Protein AF-A0A7F5RA47-F1 (afdb_monomer)

Radius of gyration: 30.5 Å; Cα contacts (8 Å, |Δi|>4): 335; chains: 1; bounding box: 88×76×85 Å

pLDDT: mean 71.33, std 24.21, range [22.92, 97.12]

InterPro domains:
  IPR002083 MATH/TRAF domain [cd00121] (161-272)
  IPR008974 TRAF-like [G3DSA:2.60.210.10] (129-275)

Solvent-accessible surface area (backbone atoms only — not comparable to full-atom values): 17636 Å² total; per-residue (Å²): 143,80,85,80,80,82,80,83,77,76,78,88,72,77,74,44,66,49,79,47,79,48,77,51,75,50,78,56,101,86,46,80,48,75,49,79,46,76,48,76,43,79,55,79,97,62,83,42,73,66,59,48,48,53,55,49,51,56,48,50,54,51,50,51,51,52,50,54,51,50,51,47,64,74,74,41,87,84,77,71,73,84,77,55,82,83,73,79,68,80,87,74,80,86,75,90,75,90,76,89,80,81,89,79,84,77,87,81,83,88,79,90,77,91,77,88,80,90,82,89,84,90,85,86,88,85,90,74,90,73,78,85,74,74,85,68,84,68,49,70,65,56,52,48,38,74,73,43,46,78,32,80,44,82,48,101,70,39,47,26,40,28,42,56,46,79,40,72,54,42,68,59,45,60,71,44,87,63,69,71,48,71,52,76,74,47,74,59,95,87,40,67,32,36,39,40,35,20,42,37,42,93,82,35,73,23,32,29,38,32,76,47,59,91,66,73,51,45,27,32,48,30,42,44,31,80,83,43,73,92,65,39,54,62,49,67,83,24,37,65,78,87,89,49,65,58,59,45,74,46,48,44,68,64,45,73,75,41,57,33,59,57,95,48,25,34,42,36,38,40,40,36,51,71,70,114

Nearest PDB structures (foldseek):
  7poi-assembly1_C  TM=2.366E-01  e=7.732E-02  Homo sapiens
  8iyj-assembly1_Q1  TM=1.550E-01  e=1.757E+00  Mus musculus

Secondary structure (DSSP, 8-state):
--------PPP--PPPEEEEEEEEEEE-SS-EEEEEEEEEEEPSS---HHHHHHHHHHHHHHHHHHHHHHHHHHHS-S-SSTTSTTSS---------------------------------------------------HHHHHHHHHTTEEEEETTEEEEEEEEEES-HHHHHHS----EEPPPEEETTEEEEEEEETTGGGSSEEEEEEEESS---EEEEEPPSS-GGG-EEPPPB--SSSS--EEEEEHHHHHTTTTEETTEEEEEEEEES--

Structure (mmCIF, N/CA/C/O backbone):
data_AF-A0A7F5RA47-F1
#
_entry.id   AF-A0A7F5RA47-F1
#
loop_
_atom_site.group_PDB
_atom_site.id
_atom_site.type_symbol
_atom_site.label_atom_id
_atom_site.label_alt_id
_atom_site.label_comp_id
_atom_site.label_asym_id
_atom_site.label_entity_id
_atom_site.label_seq_id
_atom_site.pdbx_PDB_ins_code
_atom_site.Cartn_x
_atom_site.Cartn_y
_atom_site.Cartn_z
_atom_site.occupancy
_atom_site.B_iso_or_equiv
_atom_site.auth_seq_id
_atom_site.auth_comp_id
_atom_site.auth_asym_id
_atom_site.auth_atom_id
_atom_site.pdbx_PDB_model_num
ATOM 1 N N . MET A 1 1 ? 60.055 1.208 -17.554 1.00 38.47 1 MET A N 1
ATOM 2 C CA . MET A 1 1 ? 58.656 1.409 -17.122 1.00 38.47 1 MET A CA 1
ATOM 3 C C . MET A 1 1 ? 57.784 1.422 -18.365 1.00 38.47 1 MET A C 1
ATOM 5 O O . MET A 1 1 ? 57.839 2.391 -19.103 1.00 38.47 1 MET A O 1
ATOM 9 N N . VAL A 1 2 ? 57.058 0.338 -18.641 1.00 27.80 2 VAL A N 1
ATOM 10 C CA . VAL A 1 2 ? 56.059 0.290 -19.721 1.00 27.80 2 VAL A CA 1
ATOM 11 C C . VAL A 1 2 ? 54.830 -0.408 -19.149 1.00 27.80 2 VAL A C 1
ATOM 13 O O . VAL A 1 2 ? 54.885 -1.592 -18.829 1.00 27.80 2 VAL A O 1
ATOM 16 N N . SER A 1 3 ? 53.752 0.347 -18.944 1.00 30.81 3 SER A N 1
ATOM 17 C CA . SER A 1 3 ? 52.467 -0.169 -18.473 1.00 30.81 3 SER A CA 1
ATOM 18 C C . SER A 1 3 ? 51.756 -0.892 -19.615 1.00 30.81 3 SER A C 1
ATOM 20 O O . SER A 1 3 ? 51.430 -0.270 -20.624 1.00 30.81 3 SER A O 1
ATOM 22 N N . HIS A 1 4 ? 51.504 -2.190 -19.461 1.00 31.00 4 HIS A N 1
ATOM 23 C CA . HIS A 1 4 ? 50.562 -2.908 -20.316 1.00 31.00 4 HIS A CA 1
ATOM 24 C C . HIS A 1 4 ? 49.145 -2.632 -19.811 1.00 31.00 4 HIS A C 1
ATOM 26 O O . HIS A 1 4 ? 48.795 -2.996 -18.689 1.00 31.00 4 HIS A O 1
ATOM 32 N N . ALA A 1 5 ? 48.340 -1.966 -20.635 1.00 34.03 5 ALA A N 1
ATOM 33 C CA . ALA A 1 5 ? 46.901 -1.910 -20.450 1.00 34.03 5 ALA A CA 1
ATOM 34 C C . ALA A 1 5 ? 46.321 -3.265 -20.882 1.00 34.03 5 ALA A C 1
ATOM 36 O O . ALA A 1 5 ? 46.377 -3.620 -22.057 1.00 34.03 5 ALA A O 1
ATOM 37 N N . HIS A 1 6 ? 45.791 -4.033 -19.932 1.00 33.94 6 HIS A N 1
ATOM 38 C CA . HIS A 1 6 ? 44.974 -5.200 -20.244 1.00 33.94 6 HIS A CA 1
ATOM 39 C C . HIS A 1 6 ? 43.602 -4.718 -20.723 1.00 33.94 6 HIS A C 1
ATOM 41 O O . HIS A 1 6 ? 42.765 -4.303 -19.923 1.00 33.94 6 HIS A O 1
ATOM 47 N N . SER A 1 7 ? 43.373 -4.759 -22.034 1.00 35.06 7 SER A N 1
ATOM 48 C CA . SER A 1 7 ? 42.031 -4.716 -22.600 1.00 35.06 7 SER A CA 1
ATOM 49 C C . SER A 1 7 ? 41.337 -6.043 -22.288 1.00 35.06 7 SER A C 1
ATOM 51 O O . SER A 1 7 ? 41.734 -7.103 -22.767 1.00 35.06 7 SER A O 1
ATOM 53 N N . VAL A 1 8 ? 40.309 -5.996 -21.441 1.00 37.44 8 VAL A N 1
ATOM 54 C CA . VAL A 1 8 ? 39.408 -7.132 -21.233 1.00 37.44 8 VAL A CA 1
ATOM 55 C C . VAL A 1 8 ? 38.487 -7.192 -22.447 1.00 37.44 8 VAL A C 1
ATOM 57 O O . VAL A 1 8 ? 37.595 -6.360 -22.607 1.00 37.44 8 VAL A O 1
ATOM 60 N N . SER A 1 9 ? 38.751 -8.140 -23.342 1.00 35.91 9 SER A N 1
ATOM 61 C CA . SER A 1 9 ? 37.848 -8.496 -24.430 1.00 35.91 9 SER A CA 1
ATOM 62 C C . SER A 1 9 ? 36.655 -9.252 -23.847 1.00 35.91 9 SER A C 1
ATOM 64 O O . SER A 1 9 ? 36.803 -10.311 -23.238 1.00 35.91 9 SER A O 1
ATOM 66 N N . PHE A 1 10 ? 35.460 -8.686 -24.006 1.00 40.97 10 PHE A N 1
ATOM 67 C CA . PHE A 1 10 ? 34.222 -9.401 -23.719 1.00 40.97 10 PHE A CA 1
ATOM 68 C C . PHE A 1 10 ? 34.049 -10.496 -24.783 1.00 40.97 10 PHE A C 1
ATOM 70 O O . PHE A 1 10 ? 34.214 -10.196 -25.969 1.00 40.97 10 PHE A O 1
ATOM 77 N N . PRO A 1 11 ? 33.767 -11.752 -24.395 1.00 47.78 11 PRO A N 1
ATOM 78 C CA . PRO A 1 11 ? 33.484 -12.802 -25.360 1.00 47.78 11 PRO A CA 1
ATOM 79 C C . PRO A 1 11 ? 32.243 -12.417 -26.168 1.00 47.78 11 PRO A C 1
ATOM 81 O O . PRO A 1 11 ? 31.254 -11.944 -25.612 1.00 47.78 11 PRO A O 1
ATOM 84 N N . ASP A 1 12 ? 32.339 -12.597 -27.482 1.00 45.31 12 ASP A N 1
ATOM 85 C CA . ASP A 1 12 ? 31.309 -12.284 -28.470 1.00 45.31 12 ASP A CA 1
ATOM 86 C C . ASP A 1 12 ? 30.084 -13.189 -28.242 1.00 45.31 12 ASP A C 1
ATOM 88 O O . ASP A 1 12 ? 30.001 -14.314 -28.745 1.00 45.31 12 ASP A O 1
ATOM 92 N N . THR A 1 13 ? 29.168 -12.752 -27.375 1.00 59.03 13 THR A N 1
ATOM 93 C CA . THR A 1 13 ? 27.915 -13.456 -27.096 1.00 59.03 13 THR A CA 1
ATOM 94 C C . THR A 1 13 ? 27.015 -13.334 -28.313 1.00 59.03 13 THR A C 1
ATOM 96 O O . THR A 1 13 ? 26.593 -12.236 -28.683 1.00 59.03 13 THR A O 1
ATOM 99 N N . LYS A 1 14 ? 26.724 -14.475 -28.947 1.00 68.50 14 LYS A N 1
ATOM 100 C CA . LYS A 1 14 ? 25.846 -14.526 -30.116 1.00 68.50 14 LYS A CA 1
ATOM 101 C C . LYS A 1 14 ? 24.487 -13.919 -29.755 1.00 68.50 14 LYS A C 1
ATOM 103 O O . LYS A 1 14 ? 23.924 -14.289 -28.723 1.00 68.50 14 LYS A O 1
ATOM 108 N N . PRO A 1 15 ? 23.953 -13.006 -30.579 1.00 66.56 15 PRO A N 1
ATOM 109 C CA . PRO A 1 15 ? 22.678 -12.377 -30.285 1.00 66.56 15 PRO A CA 1
ATOM 110 C C . PRO A 1 15 ? 21.560 -13.423 -30.255 1.00 66.56 15 PRO A C 1
ATOM 112 O O . PRO A 1 15 ? 21.599 -14.415 -30.986 1.00 66.56 15 PRO A O 1
ATOM 115 N N . ALA A 1 16 ? 20.547 -13.186 -29.421 1.00 72.88 16 ALA A N 1
ATOM 116 C CA . ALA A 1 16 ? 19.317 -13.961 -29.470 1.00 72.88 16 ALA A CA 1
ATOM 117 C C . ALA A 1 16 ? 18.694 -13.803 -30.866 1.00 72.88 16 ALA A C 1
ATOM 119 O O . ALA A 1 16 ? 18.354 -12.696 -31.287 1.00 72.88 16 ALA A O 1
ATOM 120 N N . GLU A 1 17 ? 18.567 -14.906 -31.596 1.00 81.12 17 GLU A N 1
ATOM 121 C CA . GLU A 1 17 ? 18.022 -14.934 -32.950 1.00 81.12 17 GLU A CA 1
ATOM 122 C C . GLU A 1 17 ? 16.835 -15.893 -33.014 1.00 81.12 17 GLU A C 1
ATOM 124 O O . GLU A 1 17 ? 16.912 -17.042 -32.582 1.00 81.12 17 GLU A O 1
ATOM 129 N N . GLU A 1 18 ? 15.743 -15.434 -33.611 1.00 79.19 18 GLU A N 1
ATOM 130 C CA . GLU A 1 18 ? 14.620 -16.267 -34.014 1.00 79.19 18 GLU A CA 1
ATOM 131 C C . GLU A 1 18 ? 14.811 -16.678 -35.481 1.00 79.19 18 GLU A C 1
ATOM 133 O O . GLU A 1 18 ? 14.953 -15.819 -36.354 1.00 79.19 18 GLU A O 1
ATOM 138 N N . LYS A 1 19 ? 14.810 -17.986 -35.768 1.00 83.50 19 LYS A N 1
ATOM 139 C CA . LYS A 1 19 ? 14.929 -18.524 -37.132 1.00 83.50 19 LYS A CA 1
ATOM 140 C C . LYS A 1 19 ? 13.626 -19.180 -37.565 1.00 83.50 19 LYS A C 1
ATOM 142 O O . LYS A 1 19 ? 13.220 -20.188 -36.993 1.00 83.50 19 LYS A O 1
ATOM 147 N N . GLN A 1 20 ? 13.013 -18.655 -38.617 1.00 83.44 20 GLN A N 1
ATOM 148 C CA . GLN A 1 20 ? 11.834 -19.236 -39.255 1.00 83.44 20 GLN A CA 1
ATOM 149 C C . GLN A 1 20 ? 12.213 -19.802 -40.625 1.00 83.44 20 GLN A C 1
ATOM 151 O O . GLN A 1 20 ? 12.956 -19.174 -41.376 1.00 83.44 20 GLN A O 1
ATOM 156 N N . HIS A 1 21 ? 11.707 -20.990 -40.951 1.00 88.94 21 HIS A N 1
ATOM 157 C CA . HIS A 1 21 ? 11.957 -21.661 -42.228 1.00 88.94 21 HIS A CA 1
ATOM 158 C C . HIS A 1 21 ? 10.644 -21.804 -42.993 1.00 88.94 21 HIS A C 1
ATOM 160 O O . HIS A 1 21 ? 9.650 -22.267 -42.436 1.00 88.94 21 HIS A O 1
ATOM 166 N N . ALA A 1 22 ? 10.651 -21.441 -44.271 1.00 85.06 22 ALA A N 1
ATOM 167 C CA . ALA A 1 22 ? 9.530 -21.610 -45.180 1.00 85.06 22 ALA A CA 1
ATOM 168 C C . ALA A 1 22 ? 9.998 -22.351 -46.434 1.00 85.06 22 ALA A C 1
ATOM 170 O O . ALA A 1 22 ? 10.946 -21.936 -47.096 1.00 85.06 22 ALA A O 1
ATOM 171 N N . ILE A 1 23 ? 9.320 -23.447 -46.775 1.00 87.94 23 ILE A N 1
ATOM 172 C CA . ILE A 1 23 ? 9.610 -24.226 -47.981 1.00 87.94 23 ILE A CA 1
ATOM 173 C C . ILE A 1 23 ? 8.400 -24.134 -48.903 1.00 87.94 23 ILE A C 1
ATOM 175 O O . ILE A 1 23 ? 7.307 -24.575 -48.554 1.00 87.94 23 ILE A O 1
ATOM 179 N N . CYS A 1 24 ? 8.602 -23.577 -50.093 1.00 80.62 24 CYS A N 1
ATOM 180 C CA . CYS A 1 24 ? 7.616 -23.583 -51.162 1.00 80.62 24 CYS A CA 1
ATOM 181 C C . CYS A 1 24 ? 7.994 -24.666 -52.171 1.00 80.62 24 CYS A C 1
ATOM 183 O O . CYS A 1 24 ? 9.107 -24.674 -52.698 1.00 80.62 24 CYS A O 1
ATOM 185 N N . ARG A 1 25 ? 7.074 -25.591 -52.442 1.00 88.25 25 ARG A N 1
ATOM 186 C CA . ARG A 1 25 ? 7.265 -26.652 -53.430 1.00 88.25 25 ARG A CA 1
ATOM 187 C C . ARG A 1 25 ? 6.201 -26.526 -54.508 1.00 88.25 25 ARG A C 1
ATOM 189 O O . ARG A 1 25 ? 5.013 -26.543 -54.205 1.00 88.25 25 ARG A O 1
ATOM 196 N N . ILE A 1 26 ? 6.648 -26.427 -55.753 1.00 84.00 26 ILE A N 1
ATOM 197 C CA . ILE A 1 26 ? 5.798 -26.409 -56.937 1.00 84.00 26 ILE A CA 1
ATOM 198 C C . ILE A 1 26 ? 6.048 -27.711 -57.687 1.00 84.00 26 ILE A C 1
ATOM 200 O O . ILE A 1 26 ? 7.168 -27.989 -58.116 1.00 84.00 26 ILE A O 1
ATOM 204 N N . THR A 1 27 ? 4.997 -28.507 -57.836 1.00 83.81 27 THR A N 1
ATOM 205 C CA . THR A 1 27 ? 5.010 -29.739 -58.627 1.00 83.81 27 THR A CA 1
ATOM 206 C C . THR A 1 27 ? 3.968 -29.651 -59.726 1.00 83.81 27 THR A C 1
ATOM 208 O O . THR A 1 27 ? 2.786 -29.487 -59.436 1.00 83.81 27 THR A O 1
ATOM 211 N N . SER A 1 28 ? 4.420 -29.780 -60.969 1.00 83.94 28 SER A N 1
ATOM 212 C CA . SER A 1 28 ? 3.602 -29.987 -62.162 1.00 83.94 28 SER A CA 1
ATOM 213 C C . SER A 1 28 ? 4.162 -31.153 -62.980 1.00 83.94 28 SER A C 1
ATOM 215 O O . SER A 1 28 ? 5.262 -31.638 -62.711 1.00 83.94 28 SER A O 1
ATOM 217 N N . ASP A 1 29 ? 3.430 -31.569 -64.011 1.00 84.19 29 ASP A N 1
ATOM 218 C CA . ASP A 1 29 ? 3.786 -32.713 -64.863 1.00 84.19 29 ASP A CA 1
ATOM 219 C C . ASP A 1 29 ? 5.106 -32.523 -65.636 1.00 84.19 29 ASP A C 1
ATOM 221 O O . ASP A 1 29 ? 5.689 -33.489 -66.123 1.00 84.19 29 ASP A O 1
ATOM 225 N N . LEU A 1 30 ? 5.594 -31.280 -65.734 1.00 77.38 30 LEU A N 1
ATOM 226 C CA . LEU A 1 30 ? 6.820 -30.915 -66.451 1.00 77.38 30 LEU A CA 1
ATOM 227 C C . LEU A 1 30 ? 7.916 -30.344 -65.540 1.00 77.38 30 LEU A C 1
ATOM 229 O O . LEU A 1 30 ? 9.076 -30.305 -65.946 1.00 77.38 30 LEU A O 1
ATOM 233 N N . VAL A 1 31 ? 7.580 -29.873 -64.332 1.00 74.12 31 VAL A N 1
ATOM 234 C CA . VAL A 1 31 ? 8.527 -29.172 -63.450 1.00 74.12 31 VAL A CA 1
ATOM 235 C C . VAL A 1 31 ? 8.312 -29.556 -61.990 1.00 74.12 31 VAL A C 1
ATOM 237 O O . VAL A 1 31 ? 7.210 -29.480 -61.454 1.00 74.12 31 VAL A O 1
ATOM 240 N N . ASN A 1 32 ? 9.412 -29.885 -61.316 1.00 84.12 32 ASN A N 1
ATOM 241 C CA . ASN A 1 32 ? 9.477 -30.015 -59.867 1.00 84.12 32 ASN A CA 1
ATOM 242 C C . ASN A 1 32 ? 10.502 -29.008 -59.343 1.00 84.12 32 ASN A C 1
ATOM 244 O O . ASN A 1 32 ? 11.698 -29.153 -59.594 1.00 84.12 32 ASN A O 1
ATOM 248 N N . ALA A 1 33 ? 10.029 -27.978 -58.648 1.00 82.94 33 ALA A N 1
ATOM 249 C CA . ALA A 1 33 ? 10.866 -26.921 -58.103 1.00 82.94 33 ALA A CA 1
ATOM 250 C C . ALA A 1 33 ? 10.583 -26.726 -56.613 1.00 82.94 33 ALA A C 1
ATOM 252 O O . ALA A 1 33 ? 9.436 -26.724 -56.166 1.00 82.94 33 ALA A O 1
ATOM 253 N N . THR A 1 34 ? 11.645 -26.529 -55.838 1.00 85.56 34 THR A N 1
ATOM 254 C CA . THR A 1 34 ? 11.571 -26.253 -54.401 1.00 85.56 34 THR A CA 1
ATOM 255 C C . THR A 1 34 ? 12.372 -25.002 -54.080 1.00 85.56 34 THR A C 1
ATOM 257 O O . THR A 1 34 ? 13.549 -24.928 -54.424 1.00 85.56 34 THR A O 1
ATOM 260 N N . ALA A 1 35 ? 11.755 -24.051 -53.388 1.00 83.25 35 ALA A N 1
ATOM 261 C CA . ALA A 1 35 ? 12.405 -22.871 -52.841 1.00 83.25 35 ALA A CA 1
ATOM 262 C C . ALA A 1 35 ? 12.376 -22.946 -51.311 1.00 83.25 35 ALA A C 1
ATOM 264 O O . ALA A 1 35 ? 11.320 -23.156 -50.718 1.00 83.25 35 ALA A O 1
ATOM 265 N N . ASN A 1 36 ? 13.537 -22.782 -50.679 1.00 90.12 36 ASN A N 1
ATOM 266 C CA . ASN A 1 36 ? 13.673 -22.715 -49.227 1.00 90.12 36 ASN A CA 1
ATOM 267 C C . ASN A 1 36 ? 14.066 -21.286 -48.839 1.00 90.12 36 ASN A C 1
ATOM 269 O O . ASN A 1 36 ? 15.056 -20.763 -49.347 1.00 90.12 36 ASN A O 1
ATOM 273 N N . ALA A 1 37 ? 13.281 -20.664 -47.969 1.00 84.75 37 ALA A N 1
ATOM 274 C CA . ALA A 1 37 ? 13.522 -19.337 -47.434 1.00 84.75 37 ALA A CA 1
ATOM 275 C C . ALA A 1 37 ? 13.708 -19.429 -45.917 1.00 84.75 37 ALA A C 1
ATOM 277 O O . ALA A 1 37 ? 12.860 -19.970 -45.208 1.00 84.75 37 ALA A O 1
ATOM 278 N N . THR A 1 38 ? 14.801 -18.857 -45.416 1.00 87.81 38 THR A N 1
ATOM 279 C CA . THR A 1 38 ? 15.058 -18.729 -43.979 1.00 87.81 38 THR A CA 1
ATOM 280 C C . THR A 1 38 ? 14.990 -17.257 -43.594 1.00 87.81 38 THR A C 1
ATOM 282 O O . THR A 1 38 ? 15.726 -16.439 -44.143 1.00 87.81 38 THR A O 1
ATOM 285 N N . LEU A 1 39 ? 14.119 -16.923 -42.642 1.00 84.69 39 LEU A N 1
ATOM 286 C CA . LEU A 1 39 ? 14.038 -15.602 -42.029 1.00 84.69 39 LEU A CA 1
ATOM 287 C C . LEU A 1 39 ? 14.712 -15.654 -40.657 1.00 84.69 39 LEU A C 1
ATOM 289 O O . LEU A 1 39 ? 14.268 -16.391 -39.778 1.00 84.69 39 LEU A O 1
ATOM 293 N N . THR A 1 40 ? 15.753 -14.848 -40.468 1.00 82.00 40 THR A N 1
ATOM 294 C CA . THR A 1 40 ? 16.409 -14.675 -39.168 1.00 82.00 40 THR A CA 1
ATOM 295 C C . THR A 1 40 ? 16.059 -13.301 -38.618 1.00 82.00 40 THR A C 1
ATOM 297 O O . THR A 1 40 ? 16.347 -12.287 -39.254 1.00 82.00 40 THR A O 1
ATOM 300 N N . ARG A 1 41 ? 15.436 -13.254 -37.440 1.00 79.38 41 ARG A N 1
ATOM 301 C CA . ARG A 1 41 ? 15.123 -12.012 -36.727 1.00 79.38 41 ARG A CA 1
ATOM 302 C C . ARG A 1 41 ? 15.987 -11.927 -35.480 1.00 79.38 41 ARG A C 1
ATOM 304 O O . ARG A 1 41 ? 15.979 -12.836 -34.658 1.00 79.38 41 ARG A O 1
ATOM 311 N N . LYS A 1 42 ? 16.712 -10.823 -35.329 1.00 79.56 42 LYS A N 1
ATOM 312 C CA . LYS A 1 42 ? 17.417 -10.514 -34.086 1.00 79.56 42 LYS A CA 1
ATOM 313 C C . LYS A 1 42 ? 16.394 -10.088 -33.033 1.00 79.56 42 LYS A C 1
ATOM 315 O O . LYS A 1 42 ? 15.575 -9.210 -33.300 1.00 79.56 42 LYS A O 1
ATOM 320 N N . LEU A 1 43 ? 16.436 -10.713 -31.864 1.00 72.44 43 LEU A N 1
ATOM 321 C CA . LEU A 1 43 ? 15.606 -10.359 -30.720 1.00 72.44 43 LEU A CA 1
ATOM 322 C C . LEU A 1 43 ? 16.380 -9.374 -29.840 1.00 72.44 43 LEU A C 1
ATOM 324 O O . LEU A 1 43 ? 17.499 -9.653 -29.412 1.00 72.44 43 LEU A O 1
ATOM 328 N N . GLU A 1 44 ? 15.786 -8.213 -29.578 1.00 72.94 44 GLU A N 1
ATOM 329 C CA . GLU A 1 44 ? 16.332 -7.201 -28.671 1.00 72.94 44 GLU A CA 1
ATOM 330 C C . GLU A 1 44 ? 15.579 -7.240 -27.335 1.00 72.94 44 GLU A C 1
ATOM 332 O O . GLU A 1 44 ? 14.376 -7.492 -27.300 1.00 72.94 44 GLU A O 1
ATOM 337 N N . GLY A 1 45 ? 16.284 -7.022 -26.220 1.00 64.50 45 GLY A N 1
ATOM 338 C CA . GLY A 1 45 ? 15.684 -7.012 -24.878 1.00 64.50 45 GLY A CA 1
ATOM 339 C C . GLY A 1 45 ? 15.402 -8.389 -24.262 1.00 64.50 45 GLY A C 1
ATOM 340 O O . GLY A 1 45 ? 14.793 -8.460 -23.197 1.00 64.50 45 GLY A O 1
ATOM 341 N N . VAL A 1 46 ? 15.854 -9.477 -24.893 1.00 68.25 46 VAL A N 1
ATOM 342 C CA . VAL A 1 46 ? 15.740 -10.846 -24.368 1.00 68.25 46 VAL A CA 1
ATOM 343 C C . VAL A 1 46 ? 17.110 -11.306 -23.870 1.00 68.25 46 VAL A C 1
ATOM 345 O O . VAL A 1 46 ? 18.099 -11.162 -24.580 1.00 68.25 46 VAL A O 1
ATOM 348 N N . CYS A 1 47 ? 17.167 -11.854 -22.654 1.00 68.62 47 CYS A N 1
ATOM 349 C CA . CYS A 1 47 ? 18.397 -12.401 -22.079 1.00 68.62 47 CYS A CA 1
ATOM 350 C C . CYS A 1 47 ? 18.721 -13.748 -22.739 1.00 68.62 47 CYS A C 1
ATOM 352 O O . CYS A 1 47 ? 17.870 -14.644 -22.752 1.00 68.62 47 CYS A O 1
ATOM 354 N N . THR A 1 48 ? 19.928 -13.908 -23.282 1.00 76.56 48 THR A N 1
ATOM 355 C CA . THR A 1 48 ? 20.365 -15.219 -23.793 1.00 76.56 48 THR A CA 1
ATOM 356 C C . THR A 1 48 ? 20.689 -16.170 -22.641 1.00 76.56 48 THR A C 1
ATOM 358 O O . THR A 1 48 ? 21.003 -15.745 -21.529 1.00 76.56 48 THR A O 1
ATOM 361 N N . SER A 1 49 ? 20.643 -17.482 -22.897 1.00 77.31 49 SER A N 1
ATOM 362 C CA . SER A 1 49 ? 21.045 -18.477 -21.892 1.00 77.31 49 SER A CA 1
ATOM 363 C C . SER A 1 49 ? 22.487 -18.246 -21.428 1.00 77.31 49 SER A C 1
ATOM 365 O O . SER A 1 49 ? 22.772 -18.361 -20.240 1.00 77.31 49 SER A O 1
ATOM 367 N N . ASP A 1 50 ? 23.377 -17.855 -22.344 1.00 75.06 50 ASP A N 1
ATOM 368 C CA . ASP A 1 50 ? 24.782 -17.572 -22.040 1.00 75.06 50 ASP A CA 1
ATOM 369 C C . ASP A 1 50 ? 24.929 -16.320 -21.165 1.00 75.06 50 ASP A C 1
ATOM 371 O O . ASP A 1 50 ? 25.638 -16.350 -20.159 1.00 75.06 50 ASP A O 1
ATOM 375 N N . GLU A 1 51 ? 24.206 -15.237 -21.474 1.00 74.56 51 GLU A N 1
ATOM 376 C CA . GLU A 1 51 ? 24.160 -14.039 -20.624 1.00 74.56 51 GLU A CA 1
ATOM 377 C C . GLU A 1 51 ? 23.624 -14.354 -19.224 1.00 74.56 51 GLU A C 1
ATOM 379 O O . GLU A 1 51 ? 24.173 -13.882 -18.225 1.00 74.56 51 GLU A O 1
ATOM 384 N N . LEU A 1 52 ? 22.585 -15.186 -19.135 1.00 81.50 52 LEU A N 1
ATOM 385 C CA . LEU A 1 52 ? 22.011 -15.623 -17.869 1.00 81.50 52 LEU A CA 1
ATOM 386 C C . LEU A 1 52 ? 23.010 -16.459 -17.058 1.00 81.50 52 LEU A C 1
ATOM 388 O O . LEU A 1 52 ? 23.205 -16.180 -15.875 1.00 81.50 52 LEU A O 1
ATOM 392 N N . HIS A 1 53 ? 23.696 -17.420 -17.681 1.00 78.38 53 HIS A N 1
ATOM 393 C CA . HIS A 1 53 ? 24.734 -18.216 -17.022 1.00 78.38 53 HIS A CA 1
ATOM 394 C C . HIS A 1 53 ? 25.908 -17.357 -16.549 1.00 78.38 53 HIS A C 1
ATOM 396 O O . HIS A 1 53 ? 26.365 -17.528 -15.423 1.00 78.38 53 HIS A O 1
ATOM 402 N N . ILE A 1 54 ? 26.351 -16.374 -17.338 1.00 79.31 54 ILE A N 1
ATOM 403 C CA . ILE A 1 54 ? 27.402 -15.433 -16.924 1.00 79.31 54 ILE A CA 1
ATOM 404 C C . ILE A 1 54 ? 26.967 -14.650 -15.678 1.00 79.31 54 ILE A C 1
ATOM 406 O O . ILE A 1 54 ? 27.747 -14.494 -14.736 1.00 79.31 54 ILE A O 1
ATOM 410 N N . LYS A 1 55 ? 25.719 -14.163 -15.641 1.00 81.69 55 LYS A N 1
ATOM 411 C CA . LYS A 1 55 ? 25.190 -13.430 -14.480 1.00 81.69 55 LYS A CA 1
ATOM 412 C C . LYS A 1 55 ? 25.038 -14.323 -13.250 1.00 81.69 55 LYS A C 1
ATOM 414 O O . LYS A 1 55 ? 25.332 -13.859 -12.150 1.00 81.69 55 LYS A O 1
ATOM 419 N N . LEU A 1 56 ? 24.609 -15.572 -13.427 1.00 87.06 56 LEU A N 1
ATOM 420 C CA . LEU A 1 56 ? 24.490 -16.545 -12.341 1.00 87.06 56 LEU A CA 1
ATOM 421 C C . LEU A 1 56 ? 25.858 -16.937 -11.779 1.00 87.06 56 LEU A C 1
ATOM 423 O O . LEU A 1 56 ? 26.032 -16.880 -10.568 1.00 87.06 56 LEU A O 1
ATOM 427 N N . ASN A 1 57 ? 26.844 -17.216 -12.631 1.00 83.75 57 ASN A N 1
ATOM 428 C CA . ASN A 1 57 ? 28.201 -17.547 -12.192 1.00 83.75 57 ASN A CA 1
ATOM 429 C C . ASN A 1 57 ? 28.841 -16.367 -11.444 1.00 83.75 57 ASN A C 1
ATOM 431 O O . ASN A 1 57 ? 29.416 -16.536 -10.373 1.00 83.75 57 ASN A O 1
ATOM 435 N N . ALA A 1 58 ? 28.664 -15.138 -11.943 1.00 82.69 58 ALA A N 1
ATOM 436 C CA . ALA A 1 58 ? 29.140 -13.939 -11.252 1.00 82.69 58 ALA A CA 1
ATOM 437 C C . ALA A 1 58 ? 28.446 -13.723 -9.891 1.00 82.69 58 ALA A C 1
ATOM 439 O O . ALA A 1 58 ? 29.036 -13.163 -8.961 1.00 82.69 58 ALA A O 1
ATOM 440 N N . LEU A 1 59 ? 27.182 -14.132 -9.757 1.00 86.25 59 LEU A N 1
ATOM 441 C CA . LEU A 1 59 ? 26.464 -14.093 -8.485 1.00 86.25 59 LEU A CA 1
ATOM 442 C C . LEU A 1 59 ? 26.976 -15.173 -7.524 1.00 86.25 59 LEU A C 1
ATOM 444 O O . LEU A 1 59 ? 27.186 -14.886 -6.346 1.00 86.25 59 LEU A O 1
ATOM 448 N N . GLU A 1 60 ? 27.209 -16.382 -8.028 1.00 87.75 60 GLU A N 1
ATOM 449 C CA . GLU A 1 60 ? 27.748 -17.514 -7.277 1.00 87.75 60 GLU A CA 1
ATOM 450 C C . GLU A 1 60 ? 29.145 -17.212 -6.718 1.00 87.75 60 GLU A C 1
ATOM 452 O O . GLU A 1 60 ? 29.389 -17.411 -5.526 1.00 87.75 60 GLU A O 1
ATOM 457 N N . GLU A 1 61 ? 30.035 -16.624 -7.520 1.00 86.56 61 GLU A N 1
ATOM 458 C CA . GLU A 1 61 ? 31.356 -16.178 -7.061 1.00 86.56 61 GLU A CA 1
ATOM 459 C C . GLU A 1 61 ? 31.248 -15.114 -5.960 1.00 86.56 61 GLU A C 1
ATOM 461 O O . GLU A 1 61 ? 31.967 -15.156 -4.957 1.00 86.56 61 GLU A O 1
ATOM 466 N N . ASN A 1 62 ? 30.312 -14.169 -6.101 1.00 87.75 62 ASN A N 1
ATOM 467 C CA . ASN A 1 62 ? 30.086 -13.143 -5.086 1.00 87.75 62 ASN A CA 1
ATOM 468 C C . ASN A 1 62 ? 29.548 -13.724 -3.776 1.00 87.75 62 ASN A C 1
ATOM 470 O O . ASN A 1 62 ? 30.004 -13.321 -2.704 1.00 87.75 62 ASN A O 1
ATOM 474 N N . LEU A 1 63 ? 28.608 -14.668 -3.849 1.00 83.50 63 LEU A N 1
ATOM 475 C CA . LEU A 1 63 ? 28.068 -15.367 -2.684 1.00 83.50 63 LEU A CA 1
ATOM 476 C C . LEU A 1 63 ? 29.142 -16.199 -1.991 1.00 83.50 63 LEU A C 1
ATOM 478 O O . LEU A 1 63 ? 29.298 -16.098 -0.775 1.00 83.50 63 LEU A O 1
ATOM 482 N N . THR A 1 64 ? 29.928 -16.948 -2.761 1.00 85.62 64 THR A N 1
ATOM 483 C CA . THR A 1 64 ? 31.041 -17.747 -2.239 1.00 85.62 64 THR A CA 1
ATOM 484 C C . THR A 1 64 ? 32.029 -16.854 -1.497 1.00 85.62 64 THR A C 1
ATOM 486 O O . THR A 1 64 ? 32.354 -17.116 -0.343 1.00 85.62 64 THR A O 1
ATOM 489 N N . ARG A 1 65 ? 32.409 -15.717 -2.092 1.00 82.88 65 ARG A N 1
ATOM 490 C CA . ARG A 1 65 ? 33.290 -14.735 -1.451 1.00 82.88 65 ARG A CA 1
ATOM 491 C C . ARG A 1 65 ? 32.702 -14.172 -0.155 1.00 82.88 65 ARG A C 1
ATOM 493 O O . ARG A 1 65 ? 33.424 -14.036 0.829 1.00 82.88 65 ARG A O 1
ATOM 500 N N . LEU A 1 66 ? 31.410 -13.839 -0.132 1.00 83.00 66 LEU A N 1
ATOM 501 C CA . LEU A 1 66 ? 30.744 -13.349 1.079 1.00 83.00 66 LEU A CA 1
ATOM 502 C C . LEU A 1 66 ? 30.752 -14.400 2.191 1.00 83.00 66 LEU A C 1
ATOM 504 O O . LEU A 1 66 ? 31.063 -14.069 3.333 1.00 83.00 66 LEU A O 1
ATOM 508 N N . ILE A 1 67 ? 30.467 -15.659 1.860 1.00 83.00 67 ILE A N 1
ATOM 509 C CA . ILE A 1 67 ? 30.470 -16.761 2.825 1.00 83.00 67 ILE A CA 1
ATOM 5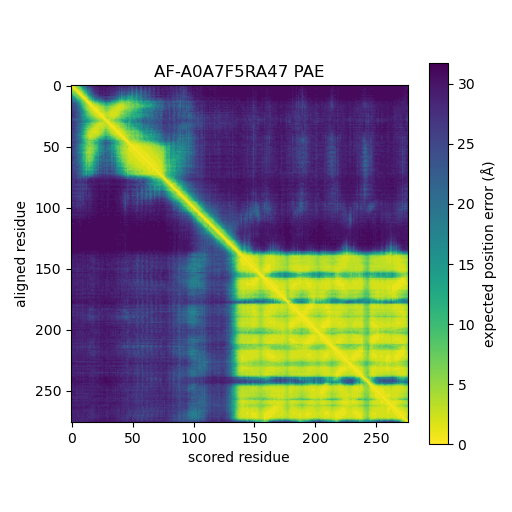10 C C . ILE A 1 67 ? 31.883 -17.009 3.360 1.00 83.00 67 ILE A C 1
ATOM 512 O O . ILE A 1 67 ? 32.052 -17.110 4.572 1.00 83.00 67 ILE A O 1
ATOM 516 N N . THR A 1 68 ? 32.909 -17.029 2.505 1.00 77.69 68 THR A N 1
ATOM 517 C CA . THR A 1 68 ? 34.305 -17.175 2.948 1.00 77.69 68 THR A CA 1
ATOM 518 C C . THR A 1 68 ? 34.732 -16.013 3.847 1.00 77.69 68 THR A C 1
ATOM 520 O O . THR A 1 68 ? 35.393 -16.224 4.864 1.00 77.69 68 THR A O 1
ATOM 523 N N . ASN A 1 69 ? 34.305 -14.787 3.538 1.00 76.56 69 ASN A N 1
ATOM 524 C CA . ASN A 1 69 ? 34.571 -13.626 4.387 1.00 76.56 69 ASN A CA 1
ATOM 525 C C . ASN A 1 69 ? 33.880 -13.745 5.752 1.00 76.56 69 ASN A C 1
ATOM 527 O O . ASN A 1 69 ? 34.497 -13.440 6.769 1.00 76.56 69 ASN A O 1
ATOM 531 N N . LEU A 1 70 ? 32.632 -14.224 5.793 1.00 76.00 70 LEU A N 1
ATOM 532 C CA . LEU A 1 70 ? 31.915 -14.481 7.045 1.00 76.00 70 LEU A CA 1
ATOM 533 C C . LEU A 1 70 ? 32.575 -15.595 7.858 1.00 76.00 70 LEU A C 1
ATOM 535 O O . LEU A 1 70 ? 32.762 -15.433 9.057 1.00 76.00 70 LEU A O 1
ATOM 539 N N . GLN A 1 71 ? 32.993 -16.689 7.220 1.00 75.62 71 GLN A N 1
ATOM 540 C CA . GLN A 1 71 ? 33.767 -17.741 7.881 1.00 75.62 71 GLN A CA 1
ATOM 541 C C . GLN A 1 71 ? 35.067 -17.178 8.465 1.00 75.62 71 GLN A C 1
ATOM 543 O O . GLN A 1 71 ? 35.378 -17.425 9.623 1.00 75.62 71 GLN A O 1
ATOM 548 N N . THR A 1 72 ? 35.788 -16.346 7.716 1.00 71.56 72 THR A N 1
ATOM 549 C CA . THR A 1 72 ? 37.025 -15.717 8.205 1.00 71.56 72 THR A CA 1
ATOM 550 C C . THR A 1 72 ? 36.754 -14.732 9.348 1.00 71.56 72 THR A C 1
ATOM 552 O O . THR A 1 72 ? 37.563 -14.620 10.260 1.00 71.56 72 THR A O 1
ATOM 555 N N . ALA A 1 73 ? 35.611 -14.040 9.345 1.00 68.25 73 ALA A N 1
ATOM 556 C CA . ALA A 1 73 ? 35.220 -13.133 10.424 1.00 68.25 73 ALA A CA 1
ATOM 557 C C . ALA A 1 73 ? 34.757 -13.867 11.696 1.00 68.25 73 ALA A C 1
ATOM 559 O O . ALA A 1 73 ? 34.940 -13.351 12.793 1.00 68.25 73 ALA A O 1
ATOM 560 N N . LEU A 1 74 ? 34.156 -15.051 11.552 1.00 68.19 74 LEU A N 1
ATOM 561 C CA . LEU A 1 74 ? 33.657 -15.858 12.670 1.00 68.19 74 LEU A CA 1
ATOM 562 C C . LEU A 1 74 ? 34.730 -16.775 13.274 1.00 68.19 74 LEU A C 1
ATOM 564 O O . LEU A 1 74 ? 34.661 -17.075 14.462 1.00 68.19 74 LEU A O 1
ATOM 568 N N . TYR A 1 75 ? 35.705 -17.214 12.473 1.00 66.56 75 TYR A N 1
ATOM 569 C CA . TYR A 1 75 ? 36.759 -18.151 12.886 1.00 66.56 75 TYR A CA 1
ATOM 570 C C . TYR A 1 75 ? 38.172 -17.543 12.904 1.00 66.56 75 TYR A C 1
ATOM 572 O O . TYR A 1 75 ? 39.116 -18.225 13.295 1.00 66.56 75 TYR A O 1
ATOM 580 N N . GLY A 1 76 ? 38.345 -16.292 12.472 1.00 60.97 76 GLY A N 1
ATOM 581 C CA . GLY A 1 76 ? 39.620 -15.577 12.526 1.00 60.97 76 GLY A CA 1
ATOM 582 C C . GLY A 1 76 ? 39.732 -14.697 13.770 1.00 60.97 76 GLY A C 1
ATOM 583 O O . GLY A 1 76 ? 38.766 -14.047 14.165 1.00 60.97 76 GLY A O 1
ATOM 584 N N . ASP A 1 77 ? 40.928 -14.634 14.358 1.00 57.75 77 ASP A N 1
ATOM 585 C CA . ASP A 1 77 ? 41.250 -13.786 15.512 1.00 57.75 77 ASP A CA 1
ATOM 586 C C . ASP A 1 77 ? 41.158 -12.293 15.151 1.00 57.75 77 ASP A C 1
ATOM 588 O O . ASP A 1 77 ? 42.169 -11.676 14.836 1.00 57.75 77 ASP A O 1
ATOM 592 N N . GLY A 1 78 ? 39.942 -11.729 15.138 1.00 54.19 78 GLY A N 1
ATOM 593 C CA . GLY A 1 78 ? 39.550 -10.327 15.390 1.00 54.19 78 GLY A CA 1
ATOM 594 C C . GLY A 1 78 ? 40.269 -9.146 14.704 1.00 54.19 78 GLY A C 1
ATOM 595 O O . GLY A 1 78 ? 39.821 -8.013 14.850 1.00 54.19 78 GLY A O 1
ATOM 596 N N . ALA A 1 79 ? 41.350 -9.342 13.952 1.00 51.97 79 ALA A N 1
ATOM 597 C CA . ALA A 1 79 ? 42.332 -8.303 13.631 1.00 51.97 79 ALA A CA 1
ATOM 598 C C . ALA A 1 79 ? 42.243 -7.766 12.191 1.00 51.97 79 ALA A C 1
ATOM 600 O O . ALA A 1 79 ? 43.053 -6.933 11.790 1.00 51.97 79 ALA A O 1
ATOM 601 N N . SER A 1 80 ? 41.278 -8.225 11.385 1.00 51.75 80 SER A N 1
ATOM 602 C CA . SER A 1 80 ? 41.180 -7.863 9.956 1.00 51.75 80 SER A CA 1
ATOM 603 C C . SER A 1 80 ? 39.905 -7.123 9.542 1.00 51.75 80 SER A C 1
ATOM 605 O O . SER A 1 80 ? 39.672 -6.936 8.350 1.00 51.75 80 SER A O 1
ATOM 607 N N . TYR A 1 81 ? 39.083 -6.650 10.483 1.00 47.31 81 TYR A N 1
ATOM 608 C CA . TYR A 1 81 ? 37.823 -5.983 10.120 1.00 47.31 81 TYR A CA 1
ATOM 609 C C . TYR A 1 81 ? 37.996 -4.506 9.699 1.00 47.31 81 TYR A C 1
ATOM 611 O O . TYR A 1 81 ? 37.173 -3.963 8.965 1.00 47.31 81 TYR A O 1
ATOM 619 N N . GLU A 1 82 ? 39.102 -3.851 10.072 1.00 45.12 82 GLU A N 1
ATOM 620 C CA . GLU A 1 82 ? 39.298 -2.411 9.819 1.00 45.12 82 GLU A CA 1
ATOM 621 C C . GLU A 1 82 ? 39.769 -2.058 8.395 1.00 45.12 82 GLU A C 1
ATOM 623 O O . GLU A 1 82 ? 39.579 -0.931 7.938 1.00 45.12 82 GLU A O 1
ATOM 628 N N . LYS A 1 83 ? 40.342 -3.003 7.636 1.00 48.41 83 LYS A N 1
ATOM 629 C CA . LYS A 1 83 ? 40.896 -2.714 6.295 1.00 48.41 83 LYS A CA 1
ATOM 630 C C . LYS A 1 83 ? 39.922 -2.915 5.128 1.00 48.41 83 LYS A C 1
ATOM 632 O O . LYS A 1 83 ? 40.241 -2.500 4.015 1.00 48.41 83 LYS A O 1
ATOM 637 N N . MET A 1 84 ? 38.737 -3.497 5.338 1.00 45.94 84 MET A N 1
ATOM 638 C CA . MET A 1 84 ? 37.844 -3.885 4.228 1.00 45.94 84 MET A CA 1
ATOM 639 C C . MET A 1 84 ? 36.765 -2.857 3.846 1.00 45.94 84 MET A C 1
ATOM 641 O O . MET A 1 84 ? 36.254 -2.913 2.728 1.00 45.94 84 MET A O 1
ATOM 645 N N . HIS A 1 85 ? 36.457 -1.865 4.690 1.00 45.72 85 HIS A N 1
ATOM 646 C CA . HIS A 1 85 ? 35.360 -0.914 4.429 1.00 45.72 85 HIS A CA 1
ATOM 647 C C . HIS A 1 85 ? 35.568 0.029 3.222 1.00 45.72 85 HIS A C 1
ATOM 649 O O . HIS A 1 85 ? 34.617 0.686 2.803 1.00 45.72 85 HIS A O 1
ATOM 655 N N . LYS A 1 86 ? 36.769 0.098 2.626 1.00 43.66 86 LYS A N 1
ATOM 656 C CA . LYS A 1 86 ? 37.065 1.012 1.502 1.00 43.66 86 LYS A CA 1
ATOM 657 C C . LYS A 1 86 ? 36.839 0.437 0.095 1.00 43.66 86 LYS A C 1
ATOM 659 O O . LYS A 1 86 ? 36.760 1.224 -0.840 1.00 43.66 86 LYS A O 1
ATOM 664 N N . ASN A 1 87 ? 36.669 -0.878 -0.073 1.00 39.34 87 ASN A N 1
ATOM 665 C CA . ASN A 1 87 ? 36.636 -1.509 -1.408 1.00 39.34 87 ASN A CA 1
ATOM 666 C C . ASN A 1 87 ? 35.280 -2.141 -1.792 1.00 39.34 87 ASN A C 1
ATOM 668 O O . ASN A 1 87 ? 35.206 -2.897 -2.757 1.00 39.34 87 ASN A O 1
ATOM 672 N N . LEU A 1 88 ? 34.203 -1.857 -1.051 1.00 39.03 88 LEU A N 1
ATOM 673 C CA . LEU A 1 88 ? 32.894 -2.512 -1.226 1.00 39.03 88 LEU A CA 1
ATOM 674 C C . LEU A 1 88 ? 31.928 -1.825 -2.207 1.00 39.03 88 LEU A C 1
ATOM 676 O O . LEU A 1 88 ? 30.841 -2.348 -2.437 1.00 39.03 88 LEU A O 1
ATOM 680 N N . TYR A 1 89 ? 32.325 -0.718 -2.838 1.00 33.91 89 TYR A N 1
ATOM 681 C CA . TYR A 1 89 ? 31.547 -0.101 -3.914 1.00 33.91 89 TYR A CA 1
ATOM 682 C C . TYR A 1 89 ? 32.352 -0.108 -5.215 1.00 33.91 89 TYR A C 1
ATOM 684 O O . TYR A 1 89 ? 33.285 0.688 -5.350 1.00 33.91 89 TYR A O 1
ATOM 692 N N . PRO A 1 90 ? 32.025 -0.966 -6.198 1.00 34.34 90 PRO A N 1
ATOM 693 C CA . PRO A 1 90 ? 32.503 -0.735 -7.549 1.00 34.34 90 PRO A CA 1
ATOM 694 C C . PRO A 1 90 ? 31.916 0.600 -8.028 1.00 34.34 90 PRO A C 1
ATOM 696 O O . PRO A 1 90 ? 30.700 0.803 -7.997 1.00 34.34 90 PRO A O 1
ATOM 699 N N . LYS A 1 91 ? 32.792 1.527 -8.433 1.00 35.53 91 LYS A N 1
ATOM 700 C CA . LYS A 1 91 ? 32.429 2.778 -9.111 1.00 35.53 91 LYS A CA 1
ATOM 701 C C . LYS A 1 91 ? 31.586 2.409 -10.335 1.00 35.53 91 LYS A C 1
ATOM 703 O O . LYS A 1 91 ? 32.108 1.843 -11.291 1.00 35.53 91 LYS A O 1
ATOM 708 N N . ARG A 1 92 ? 30.280 2.667 -10.285 1.00 37.62 92 ARG A N 1
ATOM 709 C CA . ARG A 1 92 ? 29.379 2.429 -11.413 1.00 37.62 92 ARG A CA 1
ATOM 710 C C . ARG A 1 92 ? 29.434 3.668 -12.302 1.00 37.62 92 ARG A C 1
ATOM 712 O O . ARG A 1 92 ? 29.033 4.742 -11.867 1.00 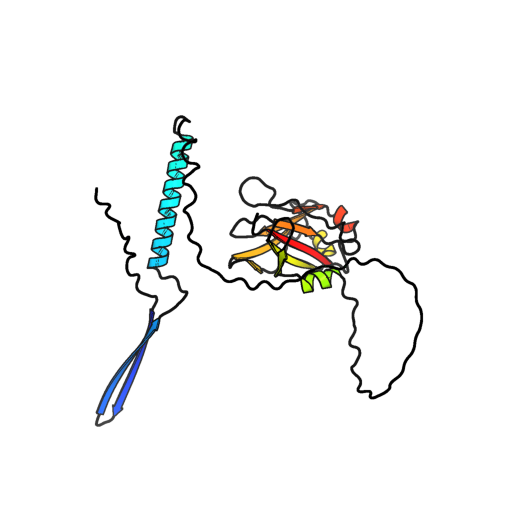37.62 92 ARG A O 1
ATOM 719 N N . GLU A 1 93 ? 29.996 3.525 -13.498 1.00 32.59 93 GLU A N 1
ATOM 720 C CA . GLU A 1 93 ? 29.948 4.562 -14.530 1.00 32.59 93 GLU A CA 1
ATOM 721 C C . GLU A 1 93 ? 28.483 4.868 -14.869 1.00 32.59 93 GLU A C 1
ATOM 723 O O . GLU A 1 93 ? 27.711 3.964 -15.203 1.00 32.59 93 GLU A O 1
ATOM 728 N N . SER A 1 94 ? 28.106 6.142 -14.725 1.00 30.42 94 SER A N 1
ATOM 729 C CA . SER A 1 94 ? 26.814 6.684 -15.145 1.00 30.42 94 SER A CA 1
ATOM 730 C C . SER A 1 94 ? 26.584 6.391 -16.622 1.00 30.42 94 SER A C 1
ATOM 732 O O . SER A 1 94 ? 27.374 6.805 -17.465 1.00 30.42 94 SER A O 1
ATOM 734 N N . ARG A 1 95 ? 25.475 5.720 -16.935 1.00 28.61 95 ARG A N 1
ATOM 735 C CA . ARG A 1 95 ? 24.823 5.868 -18.235 1.00 28.61 95 ARG A CA 1
ATOM 736 C C . ARG A 1 95 ? 23.544 6.654 -18.020 1.00 28.61 95 ARG A C 1
ATOM 738 O O . ARG A 1 95 ? 22.738 6.301 -17.158 1.00 28.61 95 ARG A O 1
ATOM 745 N N . ASP A 1 96 ? 23.447 7.727 -18.786 1.00 28.08 96 ASP A N 1
ATOM 746 C CA . ASP A 1 96 ? 22.394 8.726 -18.772 1.00 28.08 96 ASP A CA 1
ATOM 747 C C . ASP A 1 96 ? 21.027 8.092 -19.059 1.00 28.08 96 ASP A C 1
ATOM 749 O O . ASP A 1 96 ? 20.820 7.478 -20.104 1.00 28.08 96 ASP A O 1
ATOM 753 N N . TYR A 1 97 ? 20.088 8.260 -18.129 1.00 30.12 97 TYR A N 1
ATOM 754 C CA . TYR A 1 97 ? 18.662 8.172 -18.424 1.00 30.12 97 TYR A CA 1
ATOM 755 C C . TYR A 1 97 ? 18.071 9.555 -18.177 1.00 30.12 97 TYR A C 1
ATOM 757 O O . TYR A 1 97 ? 18.001 10.036 -17.047 1.00 30.12 97 TYR A O 1
ATOM 765 N N . GLU A 1 98 ? 17.726 10.203 -19.280 1.00 24.53 98 GLU A N 1
ATOM 766 C CA . GLU A 1 98 ? 17.161 11.541 -19.359 1.00 24.53 98 GLU A CA 1
ATOM 767 C C . GLU A 1 98 ? 15.755 11.546 -18.734 1.00 24.53 98 GLU A C 1
ATOM 769 O O . GLU A 1 98 ? 14.874 10.772 -19.111 1.00 24.53 98 GLU A O 1
ATOM 774 N N . TYR A 1 99 ? 15.576 12.374 -17.705 1.00 28.55 99 TYR A N 1
ATOM 775 C CA . TYR A 1 99 ? 14.388 12.417 -16.856 1.00 28.55 99 TYR A CA 1
ATOM 776 C C . TYR A 1 99 ? 13.483 13.572 -17.304 1.00 28.55 99 TYR A C 1
ATOM 778 O O . TYR A 1 99 ? 13.888 14.733 -17.251 1.00 28.55 99 TYR A O 1
ATOM 786 N N . TYR A 1 100 ? 12.241 13.288 -17.704 1.00 27.20 100 TYR A N 1
ATOM 787 C CA . TYR A 1 100 ? 11.236 14.335 -17.907 1.00 27.20 100 TYR A CA 1
ATOM 788 C C . TYR A 1 100 ? 10.642 14.748 -16.551 1.00 27.20 100 TYR A C 1
ATOM 790 O O . TYR A 1 100 ? 9.780 14.066 -16.000 1.00 27.20 100 TYR A O 1
ATOM 798 N N . ILE A 1 101 ? 11.117 15.872 -16.007 1.00 27.05 101 ILE A N 1
ATOM 799 C CA . ILE A 1 101 ? 10.530 16.547 -14.840 1.00 27.05 101 ILE A CA 1
ATOM 800 C C . ILE A 1 101 ? 9.355 17.411 -15.314 1.00 27.05 101 ILE A C 1
ATOM 802 O O . ILE A 1 101 ? 9.554 18.391 -16.030 1.00 27.05 101 ILE A O 1
ATOM 806 N N . TYR A 1 102 ? 8.134 17.106 -14.867 1.00 26.72 102 TYR A N 1
ATOM 807 C CA . TYR A 1 102 ? 7.059 18.098 -14.848 1.00 26.72 102 TYR A CA 1
ATOM 808 C C . TYR A 1 102 ? 7.094 18.841 -13.514 1.00 26.72 102 TYR A C 1
ATOM 810 O O . TYR A 1 102 ? 6.741 18.302 -12.467 1.00 26.72 102 TYR A O 1
ATOM 818 N N . ASN A 1 103 ? 7.520 20.101 -13.576 1.00 29.42 103 ASN A N 1
ATOM 819 C CA . ASN A 1 103 ? 7.449 21.042 -12.468 1.00 29.42 103 ASN A CA 1
ATOM 820 C C . ASN A 1 103 ? 5.987 21.266 -12.058 1.00 29.42 103 ASN A C 1
ATOM 822 O O . ASN A 1 103 ? 5.199 21.799 -12.840 1.00 29.42 103 ASN A O 1
ATOM 826 N N . ALA A 1 104 ? 5.643 20.950 -10.812 1.00 27.66 104 ALA A N 1
ATOM 827 C CA . ALA A 1 104 ? 4.446 21.470 -10.162 1.00 27.66 104 ALA A CA 1
ATOM 828 C C . ALA A 1 104 ? 4.857 22.209 -8.885 1.00 27.66 104 ALA A C 1
ATOM 830 O O . ALA A 1 104 ? 4.987 21.631 -7.808 1.00 27.66 104 ALA A O 1
ATOM 831 N N . LEU A 1 105 ? 5.080 23.515 -9.035 1.00 27.34 105 LEU A N 1
ATOM 832 C CA . LEU A 1 105 ? 5.216 24.455 -7.931 1.00 27.34 105 LEU A CA 1
ATOM 833 C C . LEU A 1 105 ? 3.846 24.685 -7.261 1.00 27.34 105 LEU A C 1
ATOM 835 O O . LEU A 1 105 ? 2.868 25.004 -7.933 1.00 27.34 105 LEU A O 1
ATOM 839 N N . ASN A 1 106 ? 3.860 24.610 -5.925 1.00 28.28 106 ASN A N 1
ATOM 840 C CA . ASN A 1 106 ? 2.945 25.197 -4.932 1.00 28.28 106 ASN A CA 1
ATOM 841 C C . ASN A 1 106 ? 1.539 24.584 -4.725 1.00 28.28 106 ASN A C 1
ATOM 843 O O . ASN A 1 106 ? 0.637 24.790 -5.535 1.00 28.28 106 ASN A O 1
ATOM 847 N N . PRO A 1 107 ? 1.254 24.011 -3.537 1.00 30.38 107 PRO A N 1
ATOM 848 C CA . PRO A 1 107 ? -0.089 24.039 -2.973 1.00 30.38 107 PRO A CA 1
ATOM 849 C C . PRO A 1 107 ? -0.346 25.389 -2.278 1.00 30.38 107 PRO A C 1
ATOM 851 O O . PRO A 1 107 ? 0.288 25.730 -1.280 1.00 30.38 107 PRO A O 1
ATOM 854 N N . MET A 1 108 ? -1.292 26.155 -2.830 1.00 24.23 108 MET A N 1
ATOM 855 C CA . MET A 1 108 ? -1.852 27.371 -2.233 1.00 24.23 108 MET A CA 1
ATOM 856 C C . MET A 1 108 ? -2.394 27.117 -0.819 1.00 24.23 108 MET A C 1
ATOM 858 O O . MET A 1 108 ? -3.175 26.193 -0.588 1.00 24.23 108 MET A O 1
ATOM 862 N N . SER A 1 109 ? -2.029 28.008 0.100 1.00 29.30 109 SER A N 1
ATOM 863 C CA . SER A 1 109 ? -2.668 28.216 1.397 1.00 29.30 109 SER A CA 1
ATOM 864 C C . SER A 1 109 ? -4.131 28.639 1.219 1.00 29.30 109 SER A C 1
ATOM 866 O O . SER A 1 109 ? -4.411 29.688 0.638 1.00 29.30 109 SER A O 1
ATOM 868 N N . LEU A 1 110 ? -5.065 27.846 1.743 1.00 31.09 110 LEU A N 1
ATOM 869 C CA . LEU A 1 110 ? -6.469 28.231 1.893 1.00 31.09 110 LEU A CA 1
ATOM 870 C C . LEU A 1 110 ? -6.617 29.052 3.175 1.00 31.09 110 LEU A C 1
ATOM 872 O O . LEU A 1 110 ? -6.804 28.489 4.252 1.00 31.09 110 LEU A O 1
ATOM 876 N N . ASP A 1 111 ? -6.550 30.377 3.045 1.00 26.73 111 ASP A N 1
ATOM 877 C CA . ASP A 1 111 ? -7.035 31.287 4.078 1.00 26.73 111 ASP A CA 1
ATOM 878 C C . ASP A 1 111 ? -8.432 31.786 3.694 1.00 26.73 111 ASP A C 1
ATOM 880 O O . ASP A 1 111 ? -8.669 32.354 2.625 1.00 26.73 111 ASP A O 1
ATOM 884 N N . ARG A 1 112 ? -9.395 31.485 4.562 1.00 30.62 112 ARG A N 1
ATOM 885 C CA . ARG A 1 112 ? -10.821 31.748 4.381 1.00 30.62 112 ARG A CA 1
ATOM 886 C C . ARG A 1 112 ? -11.132 33.137 4.945 1.00 30.62 112 ARG A C 1
ATOM 888 O O . ARG A 1 112 ? -11.207 33.296 6.160 1.00 30.62 112 ARG A O 1
ATOM 895 N N . ARG A 1 113 ? -11.440 34.114 4.087 1.00 25.36 113 ARG A N 1
ATOM 896 C CA . ARG A 1 113 ? -12.252 35.280 4.476 1.00 25.36 113 ARG A CA 1
ATOM 897 C C . ARG A 1 113 ? -13.371 35.529 3.475 1.00 25.36 113 ARG A C 1
ATOM 899 O O . ARG A 1 113 ? -13.157 35.904 2.331 1.00 25.36 113 ARG A O 1
ATOM 906 N N . VAL A 1 114 ? -14.579 35.301 3.974 1.00 28.72 114 VAL A N 1
ATOM 907 C CA . VAL A 1 114 ? -15.844 35.765 3.417 1.00 28.72 114 VAL A CA 1
ATOM 908 C C . VAL A 1 114 ? -15.902 37.282 3.581 1.00 28.72 114 VAL A C 1
ATOM 910 O O . VAL A 1 114 ? -15.817 37.764 4.706 1.00 28.72 114 VAL A O 1
ATOM 913 N N . GLN A 1 115 ? -16.105 38.009 2.486 1.00 26.38 115 GLN A N 1
ATOM 914 C CA . GLN A 1 115 ? -16.916 39.227 2.453 1.00 26.38 115 GLN A CA 1
ATOM 915 C C . GLN A 1 115 ? -17.317 39.489 1.000 1.00 26.38 115 GLN A C 1
ATOM 917 O O . GLN A 1 115 ? -16.471 39.576 0.115 1.00 26.38 115 GLN A O 1
ATOM 922 N N . GLY A 1 116 ? -18.626 39.502 0.757 1.00 25.00 116 GLY A N 1
ATOM 923 C CA . GLY A 1 116 ? -19.187 39.712 -0.568 1.00 25.00 116 GLY A CA 1
ATOM 924 C C . GLY A 1 116 ? -19.076 41.159 -1.028 1.00 25.00 116 GLY A C 1
ATOM 925 O O . GLY A 1 116 ? -18.966 42.070 -0.215 1.00 25.00 116 GLY A O 1
ATOM 926 N N . SER A 1 117 ? -19.190 41.359 -2.337 1.00 25.34 117 SER A N 1
ATOM 927 C CA . SER A 1 117 ? -19.989 42.448 -2.889 1.00 25.34 117 SER A CA 1
ATOM 928 C C . SER A 1 117 ? -20.244 42.208 -4.373 1.00 25.34 117 SER A C 1
ATOM 930 O O . SER A 1 117 ? -19.412 41.657 -5.089 1.00 25.34 117 SER A O 1
ATOM 932 N N . GLN A 1 118 ? -21.445 42.584 -4.790 1.00 27.94 118 GLN A N 1
ATOM 933 C CA . GLN A 1 118 ? -21.995 42.461 -6.134 1.00 27.94 118 GLN A CA 1
ATOM 934 C C . GLN A 1 118 ? -21.175 43.245 -7.166 1.00 27.94 118 GLN A C 1
ATOM 936 O O . GLN A 1 118 ? -20.698 44.332 -6.867 1.00 27.94 118 GLN A O 1
ATOM 941 N N . THR A 1 119 ? -21.141 42.766 -8.411 1.00 26.34 119 THR A N 1
ATOM 942 C CA . THR A 1 119 ? -21.460 43.588 -9.594 1.00 26.34 119 THR A CA 1
ATOM 943 C C . THR A 1 119 ? -21.870 42.684 -10.760 1.00 26.34 119 THR A C 1
ATOM 945 O O . THR A 1 119 ? -21.181 41.735 -11.119 1.00 26.34 119 THR A O 1
ATOM 948 N N . ASN A 1 120 ? -23.042 42.984 -11.319 1.00 28.98 120 ASN A N 1
ATOM 949 C CA . ASN A 1 120 ? -23.554 42.454 -12.580 1.00 28.98 120 ASN A CA 1
ATOM 950 C C . ASN A 1 120 ? -22.772 43.049 -13.756 1.00 28.98 120 ASN A C 1
ATOM 952 O O . ASN A 1 120 ? -22.450 44.231 -13.690 1.00 28.98 120 ASN A O 1
ATOM 956 N N . LEU A 1 121 ? -22.614 42.304 -14.857 1.00 27.59 121 LEU A N 1
ATOM 957 C CA . LEU A 1 121 ? -22.660 42.844 -16.224 1.00 27.59 121 LEU A CA 1
ATOM 958 C C . LEU A 1 121 ? -22.984 41.721 -17.234 1.00 27.59 121 LEU A C 1
ATOM 960 O O . LEU A 1 121 ? -22.375 40.656 -17.239 1.00 27.59 121 LEU A O 1
ATOM 964 N N . TYR A 1 122 ? -24.005 41.992 -18.046 1.00 22.92 122 TYR A N 1
ATOM 965 C CA . TYR A 1 122 ? -24.664 41.144 -19.041 1.00 22.92 122 TYR A CA 1
ATOM 966 C C . TYR A 1 122 ? -23.788 40.814 -20.265 1.00 22.92 122 TYR A C 1
ATOM 968 O O . TYR A 1 122 ? -23.141 41.718 -20.789 1.00 22.92 122 TYR A O 1
ATOM 976 N N . ARG A 1 123 ? -23.940 39.605 -20.843 1.00 25.28 123 ARG A N 1
ATOM 977 C CA . ARG A 1 123 ? -24.451 39.444 -22.226 1.00 25.28 123 ARG A CA 1
ATOM 978 C C . ARG A 1 123 ? -24.914 38.012 -22.534 1.00 25.28 123 ARG A C 1
ATOM 980 O O . ARG A 1 123 ? -24.255 37.040 -22.187 1.00 25.28 123 ARG A O 1
ATOM 987 N N . GLU A 1 124 ? -26.074 37.946 -23.176 1.00 29.38 124 GLU A N 1
ATOM 988 C CA . GLU A 1 124 ? -26.870 36.778 -23.555 1.00 29.38 124 GLU A CA 1
ATOM 989 C C . GLU A 1 124 ? -26.259 35.924 -24.677 1.00 29.38 124 GLU A C 1
ATOM 991 O O . GLU A 1 124 ? -25.574 36.445 -25.557 1.00 29.38 124 GLU A O 1
ATOM 996 N N . GLY A 1 125 ? -26.663 34.646 -24.723 1.00 25.88 125 GLY A N 1
ATOM 997 C CA . GLY A 1 125 ? -26.962 33.982 -25.994 1.00 25.88 125 GLY A CA 1
ATOM 998 C C . GLY A 1 125 ? -26.621 32.494 -26.096 1.00 25.88 125 GLY A C 1
ATOM 999 O O . GLY A 1 125 ? -25.488 32.141 -26.398 1.00 25.88 125 GLY A O 1
ATOM 1000 N N . SER A 1 126 ? -27.674 31.668 -26.070 1.00 29.42 126 SER A N 1
ATOM 1001 C CA . SER A 1 126 ? -27.814 30.366 -26.762 1.00 29.42 126 SER A CA 1
ATOM 1002 C C . SER A 1 126 ? -27.618 29.092 -25.933 1.00 29.42 126 SER A C 1
ATOM 1004 O O . SER A 1 126 ? -26.533 28.546 -25.765 1.00 29.42 126 SER A O 1
ATOM 1006 N N . SER A 1 127 ? -28.765 28.583 -25.494 1.00 32.06 127 SER A N 1
ATOM 1007 C CA . SER A 1 127 ? -29.035 27.264 -24.943 1.00 32.06 127 SER A CA 1
ATOM 1008 C C . SER A 1 127 ? -28.810 26.128 -25.949 1.00 32.06 127 SER A C 1
ATOM 1010 O O . SER A 1 127 ? -29.473 26.093 -26.982 1.00 32.06 127 SER A O 1
ATOM 1012 N N . LEU A 1 128 ? -28.020 25.123 -25.572 1.00 33.16 128 LEU A N 1
ATOM 1013 C CA . LEU A 1 128 ? -28.283 23.720 -25.907 1.00 33.16 128 LEU A CA 1
ATOM 1014 C C . LEU A 1 128 ? -27.987 22.900 -24.649 1.00 33.16 128 LEU A C 1
ATOM 1016 O O . LEU A 1 128 ? -26.892 22.961 -24.097 1.00 33.16 128 LEU A O 1
ATOM 1020 N N . GLY A 1 129 ? -29.016 22.220 -24.144 1.00 34.66 129 GLY A N 1
ATOM 1021 C CA . GLY A 1 129 ? -29.016 21.574 -22.837 1.00 34.66 129 GLY A CA 1
ATOM 1022 C C . GLY A 1 129 ? -27.935 20.509 -22.702 1.00 34.66 129 GLY A C 1
ATOM 1023 O O . GLY A 1 129 ? -28.092 19.386 -23.179 1.00 34.66 129 GLY A O 1
ATOM 1024 N N . VAL A 1 130 ? -26.876 20.841 -21.970 1.00 33.00 130 VAL A N 1
ATOM 1025 C CA . VAL A 1 130 ? -26.015 19.843 -21.345 1.00 33.00 130 VAL A CA 1
ATOM 1026 C C . VAL A 1 130 ? -26.686 19.481 -20.030 1.00 33.00 130 VAL A C 1
ATOM 1028 O O . VAL A 1 130 ? -26.813 20.306 -19.127 1.00 33.00 130 VAL A O 1
ATOM 1031 N N . ARG A 1 131 ? -27.195 18.250 -19.959 1.00 31.36 131 ARG A N 1
ATOM 1032 C CA . ARG A 1 131 ? -27.702 17.660 -18.720 1.00 31.36 131 ARG A CA 1
ATOM 1033 C C . ARG A 1 131 ? -26.609 17.810 -17.664 1.00 31.36 131 ARG A C 1
ATOM 1035 O O . ARG A 1 131 ? -25.518 17.278 -17.854 1.00 31.36 131 ARG A O 1
ATOM 1042 N N . ASN A 1 132 ? -26.909 18.523 -16.581 1.00 31.94 132 ASN A N 1
ATOM 1043 C CA . ASN A 1 132 ? -26.103 18.509 -15.366 1.00 31.94 132 ASN A CA 1
ATOM 1044 C C . ASN A 1 132 ? -26.098 17.072 -14.837 1.00 31.94 132 ASN A C 1
ATOM 1046 O O . ASN A 1 132 ? -27.015 16.647 -14.138 1.00 31.94 132 ASN A O 1
ATOM 1050 N N . PHE A 1 133 ? -25.099 16.305 -15.261 1.00 37.00 133 PHE A N 1
ATOM 1051 C CA . PHE A 1 133 ? -24.781 15.007 -14.699 1.00 37.00 133 PHE A CA 1
ATOM 1052 C C . PHE A 1 133 ? -24.029 15.283 -13.401 1.00 37.00 133 PHE A C 1
ATOM 1054 O O . PHE A 1 133 ? -22.850 15.620 -13.422 1.00 37.00 133 PHE A O 1
ATOM 1061 N N . ASP A 1 134 ? -24.790 15.259 -12.310 1.00 39.53 134 ASP A N 1
ATOM 1062 C CA . ASP A 1 134 ? -24.375 14.978 -10.939 1.00 39.53 134 ASP A CA 1
ATOM 1063 C C . ASP A 1 134 ? -22.884 15.236 -10.655 1.00 39.53 134 ASP A C 1
ATOM 1065 O O . ASP A 1 134 ? -22.037 14.340 -10.705 1.00 39.53 134 ASP A O 1
ATOM 1069 N N . SER A 1 135 ? -22.547 16.480 -10.310 1.00 43.12 135 SER A N 1
ATOM 1070 C CA . SER A 1 135 ? -21.345 16.748 -9.527 1.00 43.12 135 SER A CA 1
ATOM 1071 C C . SER A 1 135 ? -21.583 16.194 -8.121 1.00 43.12 135 SER A C 1
ATOM 1073 O O . SER A 1 135 ? -21.845 16.945 -7.182 1.00 43.12 135 SER A O 1
ATOM 1075 N N . GLN A 1 136 ? -21.554 14.862 -8.001 1.00 48.88 136 GLN A N 1
ATOM 1076 C CA . GLN A 1 136 ? -21.407 14.182 -6.726 1.00 48.88 136 GLN A CA 1
ATOM 1077 C C . GLN A 1 136 ? -20.183 14.783 -6.048 1.00 48.88 136 GLN A C 1
ATOM 1079 O O . GLN A 1 136 ? -19.092 14.810 -6.622 1.00 48.88 136 GLN A O 1
ATOM 1084 N N . ASP A 1 137 ? -20.408 15.286 -4.843 1.00 53.03 137 ASP A N 1
ATOM 1085 C CA . ASP A 1 137 ? -19.418 15.800 -3.908 1.00 53.03 137 ASP A CA 1
ATOM 1086 C C . ASP A 1 137 ? -18.430 14.672 -3.561 1.00 53.03 137 ASP A C 1
ATOM 1088 O O . ASP A 1 137 ? -18.567 13.968 -2.557 1.00 53.03 137 ASP A O 1
ATOM 1092 N N . LYS A 1 138 ? -17.498 14.397 -4.483 1.00 62.75 138 LYS A N 1
ATOM 1093 C CA . LYS A 1 138 ? -16.459 13.385 -4.309 1.00 62.75 138 LYS A CA 1
ATOM 1094 C C . LYS A 1 138 ? -15.632 13.793 -3.109 1.00 62.75 138 LYS A C 1
ATOM 1096 O O . LYS A 1 138 ? -15.147 14.922 -3.028 1.00 62.75 138 LYS A O 1
ATOM 1101 N N . ASP A 1 139 ? -15.478 12.855 -2.183 1.00 80.50 139 ASP A N 1
ATOM 1102 C CA . ASP A 1 139 ? -14.751 13.108 -0.954 1.00 80.50 139 ASP A CA 1
ATOM 1103 C C . ASP A 1 139 ? -13.328 13.590 -1.272 1.00 80.50 139 ASP A C 1
ATOM 1105 O O . ASP A 1 139 ? -12.678 13.106 -2.199 1.00 80.50 139 ASP A O 1
ATOM 1109 N N . VAL A 1 140 ? -12.823 14.558 -0.511 1.00 85.88 140 VAL A N 1
ATOM 1110 C CA . VAL A 1 140 ? -11.521 15.166 -0.802 1.00 85.88 140 VAL A CA 1
ATOM 1111 C C . VAL A 1 140 ? -10.380 14.136 -0.759 1.00 85.88 140 VAL A C 1
ATOM 1113 O O . VAL A 1 140 ? -9.418 14.273 -1.512 1.00 85.88 140 VAL A O 1
ATOM 1116 N N . ARG A 1 141 ? -10.493 13.058 0.032 1.00 87.94 141 ARG A N 1
ATOM 1117 C CA . ARG A 1 141 ? -9.545 11.929 0.020 1.00 87.94 141 ARG A CA 1
ATOM 1118 C C . ARG A 1 141 ? -9.685 11.045 -1.202 1.00 87.94 141 ARG A C 1
ATOM 1120 O O . ARG A 1 141 ? -8.681 10.538 -1.693 1.00 87.94 141 ARG A O 1
ATOM 1127 N N . GLU A 1 142 ? -10.896 10.879 -1.717 1.00 88.19 142 GLU A N 1
ATOM 1128 C CA . GLU A 1 142 ? -11.110 10.205 -2.998 1.00 88.19 142 GLU A CA 1
ATOM 1129 C C . GLU A 1 142 ? -10.508 11.016 -4.144 1.00 88.19 142 GLU A C 1
ATOM 1131 O O . GLU A 1 142 ? -9.855 10.451 -5.019 1.00 88.19 142 GLU A O 1
ATOM 1136 N N . LEU A 1 143 ? -10.658 12.343 -4.108 1.00 89.44 143 LEU A N 1
ATOM 1137 C CA . LEU A 1 143 ? -10.018 13.245 -5.062 1.00 89.44 143 LEU A CA 1
ATOM 1138 C C . LEU A 1 143 ? -8.489 13.179 -4.947 1.00 89.44 143 LEU A C 1
ATOM 1140 O O . LEU A 1 143 ? -7.818 13.019 -5.965 1.00 89.44 143 LEU A O 1
ATOM 1144 N N . GLU A 1 144 ? -7.939 13.226 -3.729 1.00 88.44 144 GLU A N 1
ATOM 1145 C CA . GLU A 1 144 ? -6.503 13.060 -3.469 1.00 88.44 144 GLU A CA 1
ATOM 1146 C C . GLU A 1 144 ? -5.988 11.733 -4.043 1.00 88.44 144 GLU A C 1
ATOM 1148 O O . GLU A 1 144 ? -5.047 11.729 -4.837 1.00 88.44 144 GLU A O 1
ATOM 1153 N N . ALA A 1 145 ? -6.636 10.617 -3.701 1.00 89.75 145 ALA A N 1
ATOM 1154 C CA . ALA A 1 145 ? -6.265 9.298 -4.194 1.00 89.75 145 ALA A CA 1
ATOM 1155 C C . ALA A 1 145 ? -6.357 9.232 -5.723 1.00 89.75 145 ALA A C 1
ATOM 1157 O O . ALA A 1 145 ? -5.420 8.784 -6.372 1.00 89.75 145 ALA A O 1
ATOM 1158 N N . SER A 1 146 ? -7.433 9.744 -6.324 1.00 90.25 146 SER A N 1
ATOM 1159 C CA . SER A 1 146 ? -7.590 9.741 -7.784 1.00 90.25 146 SER A CA 1
ATOM 1160 C C . SER A 1 146 ? -6.504 10.541 -8.508 1.00 90.25 146 SER A C 1
ATOM 1162 O O . SER A 1 146 ? -6.126 10.193 -9.622 1.00 90.25 146 SER A O 1
ATOM 1164 N N . LYS A 1 147 ? -5.980 11.591 -7.866 1.00 91.00 147 LYS A N 1
ATOM 1165 C CA . LYS A 1 147 ? -4.958 12.470 -8.434 1.00 91.00 147 LYS A CA 1
ATOM 1166 C C . LYS A 1 147 ? -3.539 11.932 -8.253 1.00 91.00 147 LYS A C 1
ATOM 1168 O O . LYS A 1 147 ? -2.697 12.161 -9.114 1.00 91.00 147 LYS A O 1
ATOM 1173 N N . PHE A 1 148 ? -3.261 11.277 -7.128 1.00 91.75 148 PHE A N 1
ATOM 1174 C CA . PHE A 1 148 ? -1.894 10.962 -6.704 1.00 91.75 148 PHE A CA 1
ATOM 1175 C C . PHE A 1 148 ? -1.589 9.465 -6.586 1.00 91.75 148 PHE A C 1
ATOM 1177 O O . PHE A 1 148 ? -0.458 9.101 -6.254 1.00 91.75 148 PHE A O 1
ATOM 1184 N N . ASN A 1 149 ? -2.552 8.581 -6.839 1.00 92.06 149 ASN A N 1
ATOM 1185 C CA . ASN A 1 149 ? -2.285 7.149 -6.836 1.00 92.06 149 ASN A CA 1
ATOM 1186 C C . ASN A 1 149 ? -1.299 6.762 -7.945 1.00 92.06 149 ASN A C 1
ATOM 1188 O O . ASN A 1 149 ? -1.466 7.170 -9.090 1.00 92.06 149 ASN A O 1
ATOM 1192 N N . LEU A 1 150 ? -0.295 5.957 -7.591 1.00 91.50 150 LEU A N 1
ATOM 1193 C CA . LEU A 1 150 ? 0.783 5.493 -8.470 1.00 91.50 150 LEU A CA 1
ATOM 1194 C C . LEU A 1 150 ? 1.650 6.628 -9.038 1.00 91.50 150 LEU A C 1
ATOM 1196 O O . LEU A 1 150 ? 2.159 6.531 -10.152 1.00 91.50 150 LEU A O 1
ATOM 1200 N N . THR A 1 151 ? 1.833 7.704 -8.272 1.00 91.75 151 THR A N 1
ATOM 1201 C CA . THR A 1 151 ? 2.655 8.854 -8.681 1.00 91.75 151 THR A CA 1
ATOM 1202 C C . THR A 1 151 ? 3.913 8.987 -7.833 1.00 91.75 151 THR A C 1
ATOM 1204 O O . THR A 1 151 ? 3.980 8.502 -6.700 1.00 91.75 151 THR A O 1
ATOM 1207 N N . PHE A 1 152 ? 4.913 9.674 -8.383 1.00 90.81 152 PHE A N 1
ATOM 1208 C CA . PHE A 1 152 ? 6.072 10.127 -7.626 1.00 90.81 152 PHE A CA 1
ATOM 1209 C C . PHE A 1 152 ? 5.805 11.502 -7.003 1.00 90.81 152 PHE A C 1
ATOM 1211 O O . PHE A 1 152 ? 5.171 12.361 -7.616 1.00 90.81 152 PHE A O 1
ATOM 1218 N N . GLN A 1 153 ? 6.283 11.702 -5.779 1.00 87.31 153 GLN A N 1
ATOM 1219 C CA . GLN A 1 153 ? 6.178 12.939 -5.017 1.00 87.31 153 GLN A CA 1
ATOM 1220 C C . GLN A 1 153 ? 7.536 13.292 -4.421 1.00 87.31 153 GLN A C 1
ATOM 1222 O O . GLN A 1 153 ? 8.132 12.481 -3.702 1.00 87.31 153 GLN A O 1
ATOM 1227 N N . ASP A 1 154 ? 7.979 14.519 -4.670 1.00 82.38 154 ASP A N 1
ATOM 1228 C CA . ASP A 1 154 ? 9.110 15.099 -3.961 1.00 82.38 154 ASP A CA 1
ATOM 1229 C C . ASP A 1 154 ? 8.710 15.460 -2.536 1.00 82.38 154 ASP A C 1
ATOM 1231 O O . ASP A 1 154 ? 7.643 16.017 -2.263 1.00 82.38 154 ASP A O 1
ATOM 1235 N N . SER A 1 155 ? 9.591 15.125 -1.605 1.00 70.31 155 SER A N 1
ATOM 1236 C CA . SER A 1 155 ? 9.436 15.455 -0.200 1.00 70.31 155 SER A CA 1
ATOM 1237 C C . SER A 1 155 ? 10.767 15.917 0.371 1.00 70.31 155 SER A C 1
ATOM 1239 O O . SER A 1 155 ? 11.826 15.699 -0.214 1.00 70.31 155 SER A O 1
ATOM 1241 N N . ASN A 1 156 ? 10.739 16.475 1.579 1.00 72.81 156 ASN A N 1
ATOM 1242 C CA . ASN A 1 156 ? 11.956 16.840 2.312 1.00 72.81 156 ASN A CA 1
ATOM 1243 C C . ASN A 1 156 ? 12.892 15.637 2.560 1.00 72.81 156 ASN A C 1
ATOM 1245 O O . ASN A 1 156 ? 14.035 15.822 2.961 1.00 72.81 156 ASN A O 1
ATOM 1249 N N . MET A 1 157 ? 12.399 14.409 2.364 1.00 70.50 157 MET A N 1
ATOM 1250 C CA . MET A 1 157 ? 13.142 13.157 2.496 1.00 70.50 157 MET A CA 1
ATOM 1251 C C . MET A 1 157 ? 13.586 12.568 1.142 1.00 70.50 157 MET A C 1
ATOM 1253 O O . MET A 1 157 ? 13.983 11.406 1.098 1.00 70.50 157 MET A O 1
ATOM 1257 N N . GLY A 1 158 ? 13.490 13.334 0.052 1.00 82.44 158 GLY A N 1
ATOM 1258 C CA . GLY A 1 158 ? 13.789 12.886 -1.309 1.00 82.44 158 GLY A CA 1
ATOM 1259 C C . GLY A 1 158 ? 12.558 12.393 -2.069 1.00 82.44 158 GLY A C 1
ATOM 1260 O O . GLY A 1 158 ? 11.413 12.569 -1.621 1.00 82.44 158 GLY A O 1
ATOM 1261 N N . LEU A 1 159 ? 12.812 11.775 -3.226 1.00 90.25 159 LEU A N 1
ATOM 1262 C CA . LEU A 1 159 ? 11.778 11.256 -4.109 1.00 90.25 159 LEU A CA 1
ATOM 1263 C C . LEU A 1 159 ? 11.055 10.077 -3.452 1.00 90.25 159 LEU A C 1
ATOM 1265 O O . LEU A 1 159 ? 11.665 9.146 -2.911 1.00 90.25 159 LEU A O 1
ATOM 1269 N N . SER A 1 160 ? 9.728 10.101 -3.514 1.00 93.00 160 SER A N 1
ATOM 1270 C CA . SER A 1 160 ? 8.881 9.043 -2.976 1.00 93.00 160 SER A CA 1
ATOM 1271 C C . SER A 1 160 ? 7.842 8.590 -3.988 1.00 93.00 160 SER A C 1
ATOM 1273 O O . SER A 1 160 ? 7.340 9.385 -4.768 1.00 93.00 160 SER A O 1
ATOM 1275 N N . PHE A 1 161 ? 7.510 7.307 -3.981 1.00 93.31 161 PHE A N 1
ATOM 1276 C CA . PHE A 1 161 ? 6.418 6.733 -4.755 1.00 93.31 161 PHE A CA 1
ATOM 1277 C C . PHE A 1 161 ? 5.201 6.532 -3.853 1.00 93.31 161 PHE A C 1
ATOM 1279 O O . PHE A 1 161 ? 5.333 6.049 -2.724 1.00 93.31 161 PHE A O 1
ATOM 1286 N N . VAL A 1 162 ? 4.014 6.886 -4.340 1.00 95.25 162 VAL A N 1
ATOM 1287 C CA . VAL A 1 162 ? 2.779 6.861 -3.557 1.00 95.25 162 VAL A CA 1
ATOM 1288 C C . VAL A 1 162 ? 1.750 5.927 -4.178 1.00 95.25 162 VAL A C 1
ATOM 1290 O O . VAL A 1 162 ? 1.434 6.026 -5.359 1.00 95.25 162 VAL A O 1
ATOM 1293 N N . TYR A 1 163 ? 1.170 5.065 -3.347 1.00 96.62 163 TYR A N 1
ATOM 1294 C CA . TYR A 1 163 ? 0.056 4.193 -3.702 1.00 96.62 163 TYR A CA 1
ATOM 1295 C C . TYR A 1 163 ? -1.092 4.375 -2.706 1.00 96.62 163 TYR A C 1
ATOM 1297 O O . TYR A 1 163 ? -0.871 4.393 -1.496 1.00 96.62 163 TYR A O 1
ATOM 1305 N N . PHE A 1 164 ? -2.315 4.518 -3.206 1.00 96.56 164 PHE A N 1
ATOM 1306 C CA . PHE A 1 164 ? -3.533 4.611 -2.409 1.00 96.56 164 PHE A CA 1
ATOM 1307 C C . PHE A 1 164 ? -4.365 3.351 -2.596 1.00 96.56 164 PHE A C 1
ATOM 1309 O O . PHE A 1 164 ? -4.621 2.910 -3.715 1.00 96.56 164 PHE A O 1
ATOM 1316 N N . TRP A 1 165 ? -4.845 2.823 -1.480 1.00 97.12 165 TRP A N 1
ATOM 1317 C CA . TRP A 1 165 ? -5.708 1.663 -1.436 1.00 97.12 165 TRP A CA 1
ATOM 1318 C C . TRP A 1 165 ? -6.986 1.987 -0.667 1.00 97.12 165 TRP A C 1
ATOM 1320 O O . TRP A 1 165 ? -6.948 2.347 0.512 1.00 97.12 165 TRP A O 1
ATOM 1330 N N 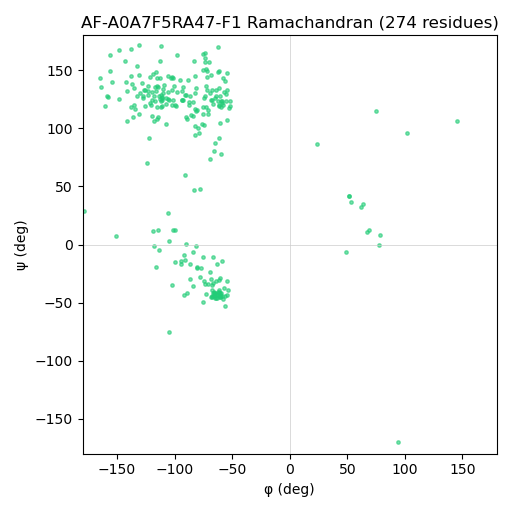. ARG A 1 166 ? -8.119 1.863 -1.360 1.00 95.25 166 ARG A N 1
ATOM 1331 C CA . ARG A 1 166 ? -9.459 1.905 -0.778 1.00 95.25 166 ARG A CA 1
ATOM 1332 C C . ARG A 1 166 ? -9.885 0.485 -0.418 1.00 95.25 166 ARG A C 1
ATOM 1334 O O . ARG A 1 166 ? -9.825 -0.406 -1.261 1.00 95.25 166 ARG A O 1
ATOM 1341 N N . ILE A 1 167 ? -10.325 0.302 0.820 1.00 93.94 167 ILE A N 1
ATOM 1342 C CA . ILE A 1 167 ? -10.850 -0.959 1.337 1.00 93.94 167 ILE A CA 1
ATOM 1343 C C . ILE A 1 167 ? -12.323 -0.738 1.658 1.00 93.94 167 ILE A C 1
ATOM 1345 O O . ILE A 1 167 ? -12.645 -0.002 2.592 1.00 93.94 167 ILE A O 1
ATOM 1349 N N . ASP A 1 168 ? -13.202 -1.348 0.874 1.00 92.50 168 ASP A N 1
ATOM 1350 C CA . ASP A 1 168 ? -14.648 -1.328 1.092 1.00 92.50 168 ASP A CA 1
ATOM 1351 C C . ASP A 1 168 ? -15.069 -2.398 2.110 1.00 92.50 168 ASP A C 1
ATOM 1353 O O . ASP A 1 168 ? -14.354 -3.376 2.328 1.00 92.50 168 ASP A O 1
ATOM 1357 N N . GLY A 1 169 ? -16.230 -2.219 2.746 1.00 91.19 169 GLY A N 1
ATOM 1358 C CA . GLY A 1 169 ? -16.771 -3.201 3.694 1.00 91.19 169 GLY A CA 1
ATOM 1359 C C . GLY A 1 169 ? -15.891 -3.403 4.933 1.00 91.19 169 GLY A C 1
ATOM 1360 O O . GLY A 1 169 ? -15.733 -4.519 5.440 1.00 91.19 169 GLY A O 1
ATOM 1361 N N . ILE A 1 170 ? -15.240 -2.334 5.411 1.00 90.75 170 ILE A N 1
ATOM 1362 C CA . ILE A 1 170 ? -14.270 -2.450 6.506 1.00 90.75 170 ILE A CA 1
ATOM 1363 C C . ILE A 1 170 ? -14.949 -2.825 7.830 1.00 90.75 170 ILE A C 1
ATOM 1365 O O . ILE A 1 170 ? -14.353 -3.498 8.665 1.00 90.75 170 ILE A O 1
ATOM 1369 N N . ASN A 1 171 ? -16.208 -2.432 8.030 1.00 88.88 171 ASN A N 1
ATOM 1370 C CA . ASN A 1 171 ? -16.942 -2.730 9.259 1.00 88.88 171 ASN A CA 1
ATOM 137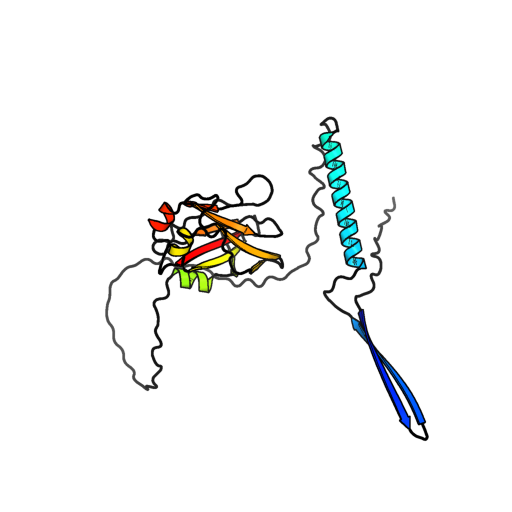1 C C . ASN A 1 171 ? -17.212 -4.233 9.397 1.00 88.88 171 ASN A C 1
ATOM 1373 O O . ASN A 1 171 ? -17.057 -4.797 10.480 1.00 88.88 171 ASN A O 1
ATOM 1377 N N . GLU A 1 172 ? -17.580 -4.888 8.300 1.00 87.56 172 GLU A N 1
ATOM 1378 C CA . GLU A 1 172 ? -17.763 -6.333 8.217 1.00 87.56 172 GLU A CA 1
ATOM 1379 C C . GLU A 1 172 ? -16.409 -7.036 8.361 1.00 87.56 172 GLU A C 1
ATOM 1381 O O . GLU A 1 172 ? -16.258 -7.946 9.174 1.00 87.56 172 GLU A O 1
ATOM 1386 N N . THR A 1 173 ? -15.396 -6.530 7.655 1.00 86.38 173 THR A N 1
ATOM 1387 C CA . THR A 1 173 ? -14.020 -7.040 7.670 1.00 86.38 173 THR A CA 1
ATOM 1388 C C . THR A 1 173 ? -13.412 -7.074 9.076 1.00 86.38 173 THR A C 1
ATOM 1390 O O . THR A 1 173 ? -12.805 -8.067 9.468 1.00 86.38 173 THR A O 1
ATOM 1393 N N . LEU A 1 174 ? -13.587 -6.016 9.876 1.00 85.31 174 LEU A N 1
ATOM 1394 C CA . LEU A 1 174 ? -13.050 -5.943 11.244 1.00 85.31 174 LEU A CA 1
ATOM 1395 C C . LEU A 1 174 ? -13.754 -6.906 12.217 1.00 85.31 174 LEU A C 1
ATOM 1397 O O . LEU A 1 174 ? -13.182 -7.286 13.244 1.00 85.31 174 LEU A O 1
ATOM 1401 N N . ASN A 1 175 ? -14.988 -7.301 11.901 1.00 81.75 175 ASN A N 1
ATOM 1402 C CA . ASN A 1 175 ? -15.779 -8.251 12.683 1.00 81.75 175 ASN A CA 1
ATOM 1403 C C . ASN A 1 175 ? -15.652 -9.698 12.184 1.00 81.75 175 ASN A C 1
ATOM 1405 O O . ASN A 1 175 ? -16.028 -10.619 12.907 1.00 81.75 175 ASN A O 1
ATOM 1409 N N . SER A 1 176 ? -15.111 -9.896 10.982 1.00 73.69 176 SER A N 1
ATOM 1410 C CA . SER A 1 176 ? -14.901 -11.202 10.366 1.00 73.69 176 SER A CA 1
ATOM 1411 C C . SER A 1 176 ? -13.754 -11.978 11.022 1.00 73.69 176 SER A C 1
ATOM 1413 O O . SER A 1 176 ? -12.786 -11.400 11.517 1.00 73.69 176 SER A O 1
ATOM 1415 N N . TYR A 1 177 ? -13.842 -13.309 10.983 1.00 65.75 177 TYR A N 1
ATOM 1416 C CA . TYR A 1 177 ? -12.738 -14.215 11.323 1.00 65.75 177 TYR A CA 1
ATOM 1417 C C . TYR A 1 177 ? -11.746 -14.400 10.163 1.00 65.75 177 TYR A C 1
ATOM 1419 O O . TYR A 1 177 ? -10.773 -15.137 10.310 1.00 65.75 177 TYR A O 1
ATOM 1427 N N . GLU A 1 178 ? -11.994 -13.776 9.006 1.00 60.38 178 GLU A N 1
ATOM 1428 C CA . GLU A 1 178 ? -11.088 -13.829 7.860 1.00 60.38 178 GLU A CA 1
ATOM 1429 C C . GLU A 1 178 ? -9.685 -13.311 8.194 1.00 60.38 178 GLU A C 1
ATOM 1431 O O . GLU A 1 178 ? -9.487 -12.356 8.951 1.00 60.38 178 GLU A O 1
ATOM 1436 N N . ASN A 1 179 ? -8.697 -13.977 7.594 1.00 72.31 179 ASN A N 1
ATOM 1437 C CA . ASN A 1 179 ? -7.314 -13.899 8.042 1.00 72.31 179 ASN A CA 1
ATOM 1438 C C . ASN A 1 179 ? -6.527 -12.757 7.384 1.00 72.31 179 ASN A C 1
ATOM 1440 O O . ASN A 1 179 ? -5.743 -12.095 8.065 1.00 72.31 179 ASN A O 1
ATOM 1444 N N . VAL A 1 180 ? -6.698 -12.530 6.074 1.00 86.69 180 VAL A N 1
ATOM 1445 C CA . VAL A 1 180 ? -5.872 -11.591 5.294 1.00 86.69 180 VAL A CA 1
ATOM 1446 C C . VAL A 1 180 ? -6.633 -11.073 4.073 1.00 86.69 180 VAL A C 1
ATOM 1448 O O . VAL A 1 180 ? -7.279 -11.850 3.378 1.00 86.69 180 VAL A O 1
ATOM 1451 N N . ILE A 1 181 ? -6.492 -9.785 3.771 1.00 90.44 181 ILE A N 1
ATOM 1452 C CA . ILE A 1 181 ? -6.976 -9.133 2.548 1.00 90.44 181 ILE A CA 1
ATOM 1453 C C . ILE A 1 181 ? -5.776 -8.571 1.786 1.00 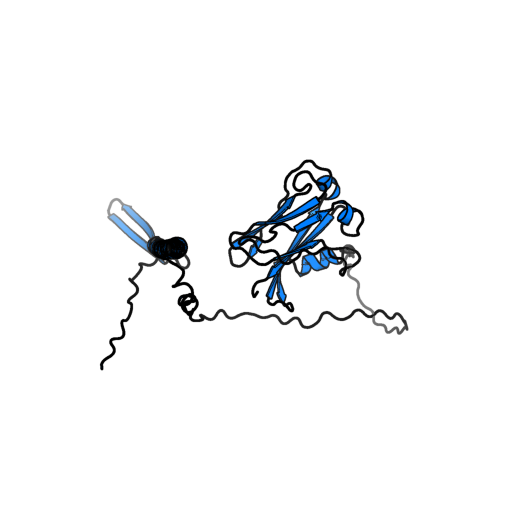90.44 181 ILE A C 1
ATOM 1455 O O . ILE A 1 181 ? -4.800 -8.128 2.391 1.00 90.44 181 ILE A O 1
ATOM 1459 N 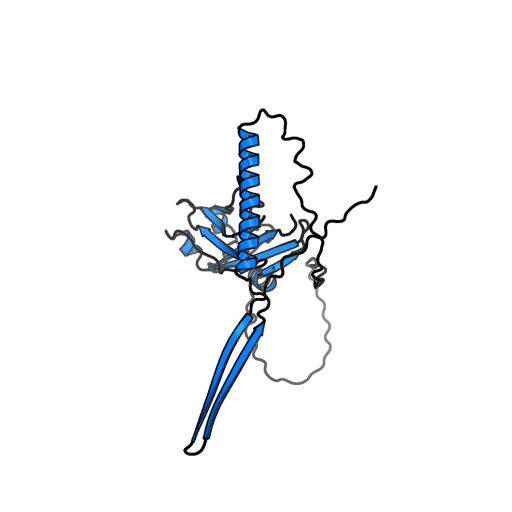N . PHE A 1 182 ? -5.845 -8.567 0.459 1.00 91.12 182 PHE A N 1
ATOM 1460 C CA . PHE A 1 182 ? -4.772 -8.083 -0.404 1.00 91.12 182 PHE A CA 1
ATOM 1461 C C . PHE A 1 182 ? -5.216 -6.847 -1.180 1.00 91.12 182 PHE A C 1
ATOM 1463 O O . PHE A 1 182 ? -6.365 -6.757 -1.613 1.00 91.12 182 PHE A O 1
ATOM 1470 N N . SER A 1 183 ? -4.300 -5.901 -1.378 1.00 94.88 183 SER A N 1
ATOM 1471 C CA . SER A 1 183 ? -4.500 -4.848 -2.372 1.00 94.88 183 SER A CA 1
ATOM 1472 C C . SER A 1 183 ? -4.336 -5.401 -3.786 1.00 94.88 183 SER A C 1
ATOM 1474 O O . SER A 1 183 ? -3.709 -6.442 -3.983 1.00 94.88 183 SER A O 1
ATOM 1476 N N . SER A 1 184 ? -4.784 -4.642 -4.789 1.00 91.88 184 SER A N 1
ATOM 1477 C CA . SER A 1 184 ? -4.304 -4.832 -6.162 1.00 91.88 184 SER A CA 1
ATOM 1478 C C . SER A 1 184 ? -2.776 -4.764 -6.205 1.00 91.88 184 SER A C 1
ATOM 1480 O O . SER A 1 184 ? -2.170 -4.024 -5.415 1.00 91.88 184 SER A O 1
ATOM 1482 N N . SER A 1 185 ? -2.161 -5.524 -7.111 1.00 91.12 185 SER A N 1
ATOM 1483 C CA . SER A 1 185 ? -0.725 -5.425 -7.335 1.00 91.12 185 SER A CA 1
ATOM 1484 C C . SER A 1 185 ? -0.373 -4.162 -8.116 1.00 91.12 185 SER A C 1
ATOM 1486 O O . SER A 1 185 ? -1.169 -3.623 -8.890 1.00 91.12 185 SER A O 1
ATOM 1488 N N . PHE A 1 186 ? 0.825 -3.649 -7.866 1.00 91.12 186 PHE A N 1
ATOM 1489 C CA . PHE A 1 186 ? 1.373 -2.473 -8.526 1.00 91.12 186 PHE A CA 1
ATOM 1490 C C . PHE A 1 186 ? 2.873 -2.651 -8.742 1.00 91.12 186 PHE A C 1
ATOM 1492 O O . PHE A 1 186 ? 3.522 -3.441 -8.062 1.00 91.12 186 PHE A O 1
ATOM 1499 N N . HIS A 1 187 ? 3.428 -1.918 -9.703 1.00 88.62 187 HIS A N 1
ATOM 1500 C CA . HIS A 1 187 ? 4.813 -2.097 -10.120 1.00 88.62 187 HIS A CA 1
ATOM 1501 C C . HIS A 1 187 ? 5.656 -0.866 -9.797 1.00 88.62 187 HIS A C 1
ATOM 1503 O O . HIS A 1 187 ? 5.251 0.261 -10.073 1.00 88.62 187 HIS A O 1
ATOM 1509 N N . LEU A 1 188 ? 6.851 -1.088 -9.250 1.00 87.38 188 LEU A N 1
ATOM 1510 C CA . LEU A 1 188 ? 7.847 -0.046 -9.010 1.00 87.38 188 LEU A CA 1
ATOM 1511 C C . LEU A 1 188 ? 9.221 -0.533 -9.476 1.00 87.38 188 LEU A C 1
ATOM 1513 O O . LEU A 1 188 ? 9.765 -1.500 -8.940 1.00 87.38 188 LEU A O 1
ATOM 1517 N N . TYR A 1 189 ? 9.783 0.147 -10.479 1.00 86.94 189 TYR A N 1
ATOM 1518 C CA . TYR A 1 189 ? 11.035 -0.238 -11.149 1.00 86.94 189 TYR A CA 1
ATOM 1519 C C . TYR A 1 189 ? 11.048 -1.699 -11.632 1.00 86.94 189 TYR A C 1
ATOM 1521 O O . TYR A 1 189 ? 12.032 -2.408 -11.453 1.00 86.94 189 TYR A O 1
ATOM 1529 N N . GLY A 1 190 ? 9.934 -2.163 -12.206 1.00 85.38 190 GLY A N 1
ATOM 1530 C CA . GLY A 1 190 ? 9.804 -3.527 -12.735 1.00 85.38 190 GLY A CA 1
ATOM 1531 C C . GLY A 1 190 ? 9.588 -4.616 -11.679 1.00 85.38 190 GLY A C 1
ATOM 1532 O O . GLY A 1 190 ? 9.424 -5.775 -12.037 1.00 85.38 190 GLY A O 1
ATOM 1533 N N . HIS A 1 191 ? 9.547 -4.263 -10.393 1.00 85.44 191 HIS A N 1
ATOM 1534 C CA . HIS A 1 191 ? 9.178 -5.192 -9.330 1.00 85.44 191 HIS A CA 1
ATOM 1535 C C . HIS A 1 191 ? 7.686 -5.089 -9.048 1.00 85.44 191 HIS A C 1
ATOM 1537 O O . HIS A 1 191 ? 7.173 -3.976 -8.945 1.00 85.44 191 HIS A O 1
ATOM 1543 N N . GLU A 1 192 ? 7.018 -6.229 -8.897 1.00 89.38 192 GLU A N 1
ATOM 1544 C CA . GLU A 1 192 ? 5.634 -6.301 -8.432 1.00 89.38 192 GLU A CA 1
ATOM 1545 C C . GLU A 1 192 ? 5.584 -6.198 -6.902 1.00 89.38 192 GLU A C 1
ATOM 1547 O O . GLU A 1 192 ? 6.386 -6.804 -6.183 1.00 89.38 192 GLU A O 1
ATOM 1552 N N . LEU A 1 193 ? 4.666 -5.375 -6.408 1.00 92.75 193 LEU A N 1
ATOM 1553 C CA . LEU A 1 193 ? 4.410 -5.133 -4.997 1.00 92.75 193 LEU A CA 1
ATOM 1554 C C . LEU A 1 193 ? 2.905 -5.208 -4.735 1.00 92.75 193 LEU A C 1
ATOM 1556 O O . LEU A 1 193 ? 2.085 -4.923 -5.608 1.00 92.75 193 LEU A O 1
ATOM 1560 N N . PHE A 1 194 ? 2.540 -5.546 -3.504 1.00 94.44 194 PHE A N 1
ATOM 1561 C CA . PHE A 1 194 ? 1.164 -5.461 -3.017 1.00 94.44 194 PHE A CA 1
ATOM 1562 C C . PHE A 1 194 ? 1.143 -5.338 -1.493 1.00 94.44 194 PHE A C 1
ATOM 1564 O O . PHE A 1 194 ? 2.130 -5.616 -0.809 1.00 94.44 194 PHE A O 1
ATOM 1571 N N . ILE A 1 195 ? 0.012 -4.904 -0.945 1.00 94.75 195 ILE A N 1
ATOM 1572 C CA . ILE A 1 195 ? -0.183 -4.742 0.495 1.00 94.75 195 ILE A CA 1
ATOM 1573 C C . ILE A 1 195 ? -0.996 -5.924 1.018 1.00 94.75 195 ILE A C 1
ATOM 1575 O O . ILE A 1 195 ? -2.036 -6.264 0.455 1.00 94.75 195 ILE A O 1
ATOM 1579 N N . LYS A 1 196 ? -0.544 -6.513 2.125 1.00 93.38 196 LYS A N 1
ATOM 1580 C CA . LYS A 1 196 ? -1.340 -7.410 2.965 1.00 93.38 196 LYS A CA 1
ATOM 1581 C C . LYS A 1 196 ? -1.981 -6.618 4.094 1.00 93.38 196 LYS A C 1
ATOM 1583 O O . LYS A 1 196 ? -1.309 -5.859 4.790 1.00 93.38 196 LYS A O 1
ATOM 1588 N N . LEU A 1 197 ? -3.269 -6.839 4.290 1.00 93.00 197 LEU A N 1
ATOM 1589 C CA . LEU A 1 197 ? -4.061 -6.353 5.403 1.00 93.00 197 LEU A CA 1
ATOM 1590 C C . LEU A 1 197 ? -4.445 -7.539 6.282 1.00 93.00 197 LEU A C 1
ATOM 1592 O O . LEU A 1 197 ? -5.053 -8.486 5.801 1.00 93.00 197 LEU A O 1
ATOM 1596 N N . PHE A 1 198 ? -4.162 -7.454 7.574 1.00 91.38 198 PHE A N 1
ATOM 1597 C CA . PHE A 1 198 ? -4.628 -8.395 8.586 1.00 91.38 198 PHE A CA 1
ATOM 1598 C C . PHE A 1 198 ? -5.709 -7.703 9.422 1.00 91.38 198 PHE A C 1
ATOM 1600 O O . PHE A 1 198 ? -5.362 -6.861 10.259 1.00 91.38 198 PHE A O 1
ATOM 1607 N N . PRO A 1 199 ? -7.005 -8.006 9.217 1.00 90.06 199 PRO A N 1
ATOM 1608 C CA . PRO A 1 199 ? -8.089 -7.357 9.950 1.00 90.06 199 PRO A CA 1
ATOM 1609 C C . PRO A 1 199 ? -7.995 -7.575 11.460 1.00 90.06 199 PRO A C 1
ATOM 1611 O O . PRO A 1 199 ? -8.171 -6.627 12.218 1.00 90.06 199 PRO A O 1
ATOM 1614 N N . ASN A 1 200 ? -7.662 -8.799 11.882 1.00 87.50 200 ASN A N 1
ATOM 1615 C CA . ASN A 1 200 ? -7.503 -9.214 13.277 1.00 87.50 200 ASN A CA 1
ATOM 1616 C C . ASN A 1 200 ? -6.105 -9.805 13.496 1.00 87.50 200 ASN A C 1
ATOM 1618 O O . ASN A 1 200 ? -5.925 -11.013 13.655 1.00 87.50 200 ASN A O 1
ATOM 1622 N N . HIS A 1 201 ? -5.084 -8.954 13.452 1.00 82.94 201 HIS A N 1
ATOM 1623 C CA . HIS A 1 201 ? -3.689 -9.378 13.493 1.00 82.94 201 HIS A CA 1
ATOM 1624 C C . HIS A 1 201 ? -3.379 -10.200 14.759 1.00 82.94 201 HIS A C 1
ATOM 1626 O O . HIS A 1 201 ? -3.545 -9.715 15.880 1.00 82.94 201 HIS A O 1
ATOM 1632 N N . PHE A 1 202 ? -2.943 -11.452 14.579 1.00 80.31 202 PHE A N 1
ATOM 1633 C CA . PHE A 1 202 ? -2.752 -12.453 15.644 1.00 80.31 202 PHE A CA 1
ATOM 1634 C C . PHE A 1 202 ? -3.983 -12.680 16.543 1.00 80.31 202 PHE A C 1
ATOM 1636 O O . PHE A 1 202 ? -3.850 -12.858 17.752 1.00 80.31 202 PHE A O 1
ATOM 1643 N N . GLY A 1 203 ? -5.195 -12.632 15.978 1.00 79.56 203 GLY A N 1
ATOM 1644 C CA . GLY A 1 203 ? -6.439 -12.819 16.736 1.00 79.56 203 GLY A CA 1
ATOM 1645 C C . GLY A 1 203 ? -6.752 -11.669 17.700 1.00 79.56 203 GLY A C 1
ATOM 1646 O O . GLY A 1 203 ? -7.619 -11.794 18.564 1.00 79.56 203 GLY A O 1
ATOM 1647 N N . THR A 1 204 ? -6.046 -10.544 17.574 1.00 85.06 204 THR A N 1
ATOM 1648 C CA . THR A 1 204 ? -6.251 -9.354 18.405 1.00 85.06 204 THR A CA 1
ATOM 1649 C C . THR A 1 204 ? -7.130 -8.327 17.692 1.00 85.06 204 THR A C 1
ATOM 1651 O O . THR A 1 204 ? -7.261 -8.342 16.471 1.00 85.06 204 THR A O 1
ATOM 1654 N N . LYS A 1 205 ? -7.689 -7.368 18.444 1.00 88.88 205 LYS A N 1
ATOM 1655 C CA . LYS A 1 205 ? -8.445 -6.216 17.908 1.00 88.88 205 LYS A CA 1
ATOM 1656 C C . LYS A 1 205 ? -7.525 -5.121 17.346 1.00 88.88 205 LYS A C 1
ATOM 1658 O O . LYS A 1 205 ? -7.654 -3.936 17.673 1.00 88.88 205 LYS A O 1
ATOM 1663 N N . TYR A 1 206 ? -6.562 -5.539 16.529 1.00 90.81 206 TYR A N 1
ATOM 1664 C CA . TYR A 1 206 ? -5.636 -4.681 15.804 1.00 90.81 206 TYR A CA 1
ATOM 1665 C C . TYR A 1 206 ? -5.688 -5.013 14.322 1.00 90.81 206 TYR A C 1
ATOM 1667 O O . TYR A 1 206 ? -5.582 -6.173 13.934 1.00 90.81 206 TYR A O 1
ATOM 1675 N N . ILE A 1 207 ? -5.782 -3.965 13.512 1.00 92.12 207 ILE A N 1
ATOM 1676 C CA . ILE A 1 207 ? -5.536 -4.049 12.083 1.00 92.12 207 ILE A CA 1
ATOM 1677 C C . ILE A 1 207 ? -4.028 -3.973 11.848 1.00 92.12 207 ILE A C 1
ATOM 1679 O O . ILE A 1 207 ? -3.328 -3.250 12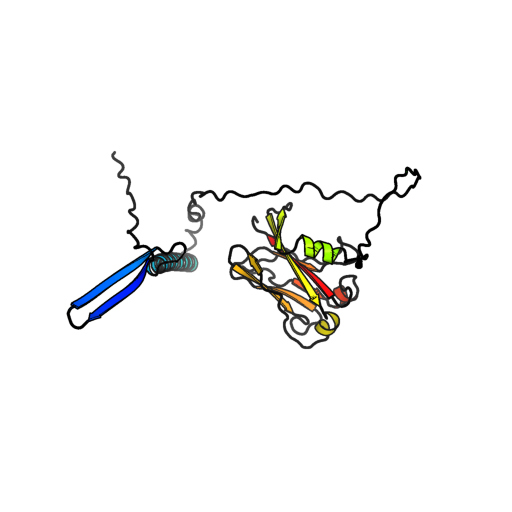.572 1.00 92.12 207 ILE A O 1
ATOM 1683 N N . ALA A 1 208 ? -3.523 -4.683 10.846 1.00 91.44 208 ALA A N 1
ATOM 1684 C CA . ALA A 1 208 ? -2.120 -4.594 10.479 1.00 91.44 208 ALA A CA 1
ATOM 1685 C C . ALA A 1 208 ? -1.892 -4.559 8.969 1.00 91.44 208 ALA A C 1
ATOM 1687 O O . ALA A 1 208 ? -2.612 -5.214 8.225 1.00 91.44 208 ALA A O 1
ATOM 1688 N N . PHE A 1 209 ? -0.878 -3.813 8.537 1.00 93.38 209 PHE A N 1
ATOM 1689 C CA . PHE A 1 209 ? -0.494 -3.657 7.137 1.00 93.38 209 PHE A CA 1
ATOM 1690 C C . PHE A 1 209 ? 0.956 -4.060 6.929 1.00 93.38 209 PHE A C 1
ATOM 1692 O O . PHE A 1 209 ? 1.821 -3.648 7.701 1.00 93.38 209 PHE A O 1
ATOM 1699 N N . GLU A 1 210 ? 1.218 -4.807 5.867 1.00 92.38 210 GLU A N 1
ATOM 1700 C CA . GLU A 1 210 ? 2.552 -5.255 5.480 1.00 92.38 210 GLU A CA 1
ATOM 1701 C C . GLU A 1 210 ? 2.741 -5.069 3.975 1.00 92.38 210 GLU A C 1
ATOM 1703 O O . GLU A 1 210 ? 1.851 -5.392 3.184 1.00 92.38 210 GLU A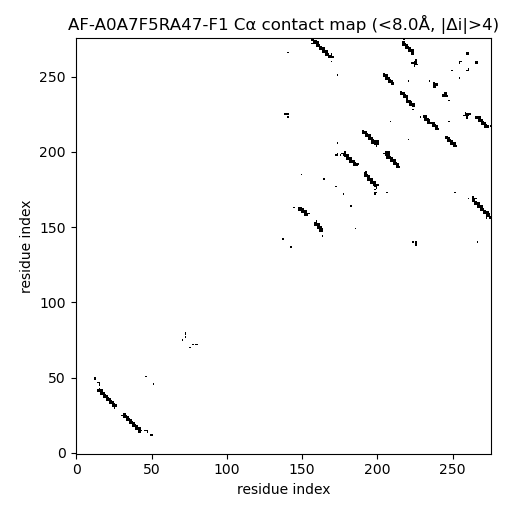 O 1
ATOM 1708 N N . LEU A 1 211 ? 3.894 -4.531 3.578 1.00 92.56 211 LEU A N 1
ATOM 1709 C CA . LEU A 1 211 ? 4.273 -4.427 2.174 1.00 92.56 211 LEU A CA 1
ATOM 1710 C C . LEU A 1 211 ? 4.970 -5.713 1.742 1.00 92.56 211 LEU A C 1
ATOM 1712 O O . LEU A 1 211 ? 6.034 -6.041 2.262 1.00 92.56 211 LEU A O 1
ATOM 1716 N N . VAL A 1 212 ? 4.412 -6.392 0.747 1.00 89.75 212 VAL A N 1
ATOM 1717 C CA . VAL A 1 212 ? 5.054 -7.543 0.116 1.00 89.75 212 VAL A CA 1
ATOM 1718 C C . VAL A 1 212 ? 5.822 -7.068 -1.107 1.00 89.75 212 VAL A C 1
ATOM 1720 O O . VAL A 1 212 ? 5.266 -6.412 -1.987 1.00 89.75 212 VAL A O 1
ATOM 1723 N N . GLN A 1 213 ? 7.116 -7.375 -1.134 1.00 85.88 213 GLN A N 1
ATOM 1724 C CA . GLN A 1 213 ? 8.048 -6.912 -2.158 1.00 85.88 213 GLN A CA 1
ATOM 1725 C C . GLN A 1 213 ? 9.244 -7.859 -2.269 1.00 85.88 213 GLN A C 1
ATOM 1727 O O . GLN A 1 213 ? 9.678 -8.436 -1.276 1.00 85.88 213 GLN A O 1
ATOM 1732 N N . SER A 1 214 ? 9.822 -7.981 -3.464 1.00 77.81 214 SER A N 1
ATOM 1733 C CA . SER A 1 214 ? 11.045 -8.778 -3.663 1.00 77.81 214 SER A CA 1
ATOM 1734 C C . SER A 1 214 ? 12.311 -8.055 -3.195 1.00 77.81 214 SER A C 1
ATOM 1736 O O . SER A 1 214 ? 13.293 -8.693 -2.830 1.00 77.81 214 SER A O 1
ATOM 1738 N N . ILE A 1 215 ? 12.308 -6.719 -3.231 1.00 81.56 215 ILE A N 1
ATOM 1739 C CA . ILE A 1 215 ? 13.433 -5.887 -2.792 1.00 81.56 215 ILE A CA 1
ATOM 1740 C C . ILE A 1 215 ? 12.966 -5.049 -1.607 1.00 81.56 215 ILE A C 1
ATOM 1742 O O . ILE A 1 215 ? 12.019 -4.283 -1.776 1.00 81.56 215 ILE A O 1
ATOM 1746 N N . PRO A 1 216 ? 13.633 -5.127 -0.443 1.00 83.62 216 PRO A N 1
ATOM 1747 C CA . PRO A 1 216 ? 13.308 -4.289 0.699 1.00 83.62 216 PRO A CA 1
ATOM 1748 C C . PRO A 1 216 ? 13.437 -2.804 0.379 1.00 83.62 216 PRO A C 1
ATOM 1750 O O . PRO A 1 216 ? 14.510 -2.327 0.003 1.00 83.62 216 PRO A O 1
ATOM 1753 N N . ARG A 1 217 ? 12.351 -2.061 0.583 1.00 86.88 217 ARG A N 1
ATOM 1754 C CA . ARG A 1 217 ? 12.313 -0.603 0.443 1.00 86.88 217 ARG A CA 1
ATOM 1755 C C . ARG A 1 217 ? 11.879 0.045 1.745 1.00 86.88 217 ARG A C 1
ATOM 1757 O O . ARG A 1 217 ? 11.015 -0.481 2.454 1.00 86.88 217 ARG A O 1
ATOM 1764 N N . LYS A 1 218 ? 12.467 1.205 2.043 1.00 90.00 218 LYS A N 1
ATOM 1765 C CA . LYS A 1 218 ? 12.000 2.070 3.128 1.00 90.00 218 LYS A CA 1
ATOM 1766 C C . LYS A 1 218 ? 10.610 2.562 2.753 1.00 90.00 218 LYS A C 1
ATOM 1768 O O . LYS A 1 218 ? 10.418 3.100 1.665 1.00 90.00 218 LYS A O 1
ATOM 1773 N N . HIS A 1 219 ? 9.640 2.368 3.631 1.00 91.88 219 HIS A N 1
ATOM 1774 C CA . HIS A 1 219 ? 8.263 2.742 3.341 1.00 91.88 219 HIS A CA 1
ATOM 1775 C C . HIS A 1 219 ? 7.505 3.161 4.595 1.00 91.88 219 HIS A C 1
ATOM 1777 O O . HIS A 1 219 ? 7.965 2.979 5.719 1.00 91.88 219 HIS A O 1
ATOM 1783 N N . ARG A 1 220 ? 6.336 3.759 4.400 1.00 93.25 220 ARG A N 1
ATOM 1784 C CA . ARG A 1 220 ? 5.429 4.184 5.463 1.00 93.25 220 ARG A CA 1
ATOM 1785 C C . ARG A 1 220 ? 3.993 3.947 5.029 1.00 93.25 220 ARG A C 1
ATOM 1787 O O . ARG A 1 220 ? 3.642 4.237 3.887 1.00 93.25 220 ARG A O 1
ATOM 1794 N N . PHE A 1 221 ? 3.170 3.488 5.962 1.00 96.00 221 PHE A N 1
ATOM 1795 C CA . PHE A 1 221 ? 1.723 3.429 5.798 1.00 96.00 221 PHE A CA 1
ATOM 1796 C C . PHE A 1 221 ? 1.060 4.592 6.529 1.00 96.00 221 PHE A C 1
ATOM 1798 O O . PHE A 1 221 ? 1.488 4.956 7.624 1.00 96.00 221 PHE A O 1
ATOM 1805 N N . SER A 1 222 ? -0.005 5.131 5.948 1.00 96.81 222 SER A N 1
ATOM 1806 C CA . SER A 1 222 ? -0.848 6.160 6.547 1.00 96.81 222 SER A CA 1
ATOM 1807 C C . SER A 1 222 ? -2.321 5.812 6.337 1.00 96.81 222 SER A C 1
ATOM 1809 O O . SER A 1 222 ? -2.768 5.698 5.200 1.00 96.81 222 SER A O 1
ATOM 1811 N N . ILE A 1 223 ? -3.086 5.650 7.416 1.00 96.56 223 ILE A N 1
ATOM 1812 C CA . ILE A 1 223 ? -4.550 5.563 7.358 1.00 96.56 223 ILE A CA 1
ATOM 1813 C C . ILE A 1 223 ? -5.095 6.987 7.335 1.00 96.56 223 ILE A C 1
ATOM 1815 O O . ILE A 1 223 ? -4.819 7.775 8.246 1.00 96.56 223 ILE A O 1
ATOM 1819 N N . LEU A 1 224 ? -5.859 7.303 6.294 1.00 95.50 224 LEU A N 1
ATOM 1820 C CA . LEU A 1 224 ? -6.303 8.663 6.026 1.00 95.50 224 LEU A CA 1
ATOM 1821 C C . LEU A 1 224 ? -7.535 9.013 6.855 1.00 95.50 224 LEU A C 1
ATOM 1823 O O . LEU A 1 224 ? -8.519 8.277 6.891 1.00 95.50 224 LEU A O 1
ATOM 1827 N N . ASN A 1 225 ? -7.481 10.162 7.515 1.00 93.62 225 ASN A N 1
ATOM 1828 C CA . ASN A 1 225 ? -8.617 10.756 8.193 1.00 93.62 225 ASN A CA 1
ATOM 1829 C C . ASN A 1 225 ? -9.417 11.615 7.203 1.00 93.62 225 ASN A C 1
ATOM 1831 O O . ASN A 1 225 ? -8.866 12.503 6.546 1.00 93.62 225 ASN A O 1
ATOM 1835 N N . PHE A 1 226 ? -10.723 11.384 7.124 1.00 90.38 226 PHE A N 1
ATOM 1836 C CA . PHE A 1 226 ? -11.620 12.060 6.189 1.00 90.38 226 PHE A CA 1
ATOM 1837 C C . PHE A 1 226 ? -11.983 13.494 6.597 1.00 90.38 226 PHE A C 1
ATOM 1839 O O . PHE A 1 226 ? -12.385 14.283 5.748 1.00 90.38 226 PHE A O 1
ATOM 1846 N N . LYS A 1 227 ? -11.839 13.861 7.878 1.00 88.31 227 LYS A N 1
ATOM 1847 C CA . LYS A 1 227 ? -12.163 15.214 8.367 1.00 88.31 227 LYS A CA 1
ATOM 1848 C C . LYS A 1 227 ? -10.939 16.099 8.580 1.00 88.31 227 LYS A C 1
ATOM 1850 O O . LYS A 1 227 ? -11.026 17.308 8.388 1.00 88.31 227 LYS A O 1
ATOM 1855 N N . ASN A 1 228 ? -9.816 15.533 9.018 1.00 86.94 228 ASN A N 1
ATOM 1856 C CA . ASN A 1 228 ? -8.620 16.293 9.373 1.00 86.94 228 ASN A CA 1
ATOM 1857 C C . ASN A 1 228 ? -7.330 15.587 8.934 1.00 86.94 228 ASN A C 1
ATOM 1859 O O . ASN A 1 228 ? -6.859 14.671 9.602 1.00 86.94 228 ASN A O 1
ATOM 1863 N N . TYR A 1 229 ? -6.708 16.118 7.881 1.00 85.06 229 TYR A N 1
ATOM 1864 C CA . TYR A 1 229 ? -5.452 15.640 7.293 1.00 85.06 229 TYR A CA 1
ATOM 1865 C C . TYR A 1 229 ? -4.284 15.524 8.265 1.00 85.06 229 TYR A C 1
ATOM 1867 O O . TYR A 1 229 ? -3.446 14.638 8.138 1.00 85.06 229 TYR A O 1
ATOM 1875 N N . GLN A 1 230 ? -4.235 16.387 9.276 1.00 87.12 230 GLN A N 1
ATOM 1876 C CA . GLN A 1 230 ? -3.157 16.366 10.261 1.00 87.12 230 GLN A CA 1
ATOM 1877 C C . GLN A 1 230 ? -3.294 15.208 11.259 1.00 87.12 230 GLN A C 1
ATOM 1879 O O . GLN A 1 230 ? -2.374 14.951 12.032 1.00 87.12 230 GLN A O 1
ATOM 1884 N N . LYS A 1 231 ? -4.438 14.513 11.265 1.00 91.75 231 LYS A N 1
ATOM 1885 C CA . LYS A 1 231 ? -4.712 13.369 12.142 1.00 91.75 231 LYS A CA 1
ATOM 1886 C C . LYS A 1 231 ? -4.529 12.019 11.448 1.00 91.75 231 LYS A C 1
ATOM 1888 O O . LYS A 1 231 ? -4.929 11.009 12.020 1.00 91.75 231 LYS A O 1
ATOM 1893 N N . ASP A 1 232 ? -3.925 11.976 10.262 1.00 93.81 232 ASP A N 1
ATOM 1894 C CA . ASP A 1 232 ? -3.613 10.715 9.584 1.00 93.81 232 ASP A CA 1
ATOM 1895 C C . ASP A 1 232 ? -2.773 9.807 10.482 1.00 93.81 232 ASP A C 1
ATOM 1897 O O . ASP A 1 232 ? -1.751 10.206 11.049 1.00 93.81 232 ASP A O 1
ATOM 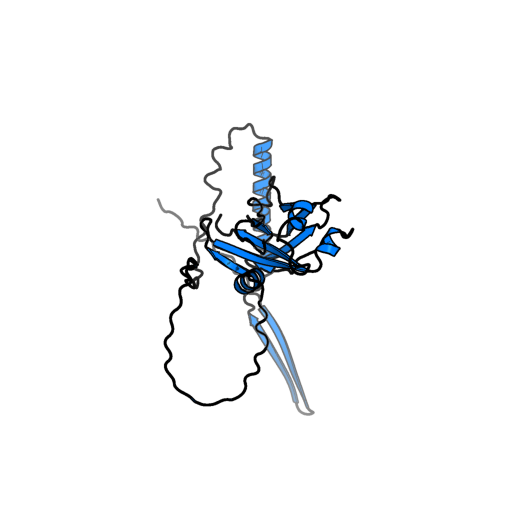1901 N N . LEU A 1 233 ? -3.204 8.554 10.617 1.00 95.12 233 LEU A N 1
ATOM 1902 C CA . LEU A 1 233 ? -2.476 7.585 11.423 1.00 95.12 233 LEU A CA 1
ATOM 1903 C C . LEU A 1 233 ? -1.352 7.031 10.575 1.00 95.12 233 LEU A C 1
ATOM 1905 O O . LEU A 1 233 ? -1.582 6.188 9.716 1.00 95.12 233 LEU A O 1
ATOM 1909 N N . SER A 1 234 ? -0.144 7.519 10.824 1.00 94.69 234 SER A N 1
ATOM 1910 C CA . SER A 1 234 ? 1.038 7.118 10.073 1.00 94.69 234 SER A CA 1
ATOM 1911 C C . SER A 1 234 ? 1.937 6.194 10.884 1.00 94.69 234 SER A C 1
ATOM 1913 O O . SER A 1 234 ? 2.060 6.331 12.104 1.00 94.69 234 SER A O 1
ATOM 1915 N N . SER A 1 235 ? 2.572 5.248 10.204 1.00 92.81 235 SER A N 1
ATOM 1916 C CA . SER A 1 235 ? 3.639 4.434 10.767 1.00 92.81 235 SER A CA 1
ATOM 1917 C C . SER A 1 235 ? 4.940 5.233 10.873 1.00 92.81 235 SER A C 1
ATOM 1919 O O . SER A 1 235 ? 5.133 6.256 10.210 1.00 92.81 235 SER A O 1
ATOM 1921 N N . GLN A 1 236 ? 5.880 4.718 11.663 1.00 89.69 236 GLN A N 1
ATOM 1922 C CA . GLN A 1 236 ? 7.298 5.022 11.462 1.00 89.69 236 GLN A CA 1
ATOM 1923 C C . GLN A 1 236 ? 7.767 4.516 10.085 1.00 89.69 236 GLN A C 1
ATOM 1925 O O . GLN A 1 236 ? 7.043 3.777 9.412 1.00 89.69 236 GLN A O 1
ATOM 1930 N N . ILE A 1 237 ? 8.977 4.890 9.665 1.00 89.00 237 ILE A N 1
ATOM 1931 C CA . ILE A 1 237 ? 9.582 4.314 8.458 1.00 89.00 237 ILE A CA 1
ATOM 1932 C C . ILE A 1 237 ? 9.892 2.838 8.735 1.00 89.00 237 ILE A C 1
ATOM 1934 O O . ILE A 1 237 ? 10.577 2.510 9.704 1.00 89.00 237 ILE A O 1
ATOM 1938 N N . LEU A 1 238 ? 9.360 1.964 7.892 1.00 88.06 238 LEU A N 1
ATOM 1939 C CA . LEU A 1 238 ? 9.508 0.516 7.946 1.00 88.06 238 LEU A CA 1
ATOM 1940 C C . LEU A 1 238 ? 10.539 0.077 6.900 1.00 88.06 238 LEU A C 1
ATOM 1942 O O . LEU A 1 238 ? 10.610 0.655 5.812 1.00 88.06 238 LEU A O 1
ATOM 1946 N N . LEU A 1 239 ? 11.338 -0.941 7.223 1.00 83.12 239 LEU A N 1
ATOM 1947 C CA . LEU A 1 239 ? 12.324 -1.529 6.315 1.00 83.12 239 LEU A CA 1
ATOM 1948 C C . LEU A 1 239 ? 12.486 -3.022 6.599 1.00 83.12 239 LEU A C 1
ATOM 1950 O O . LEU A 1 239 ? 12.845 -3.421 7.705 1.00 83.12 239 LEU A O 1
ATOM 1954 N N . ASP A 1 240 ? 12.306 -3.826 5.560 1.00 63.81 240 ASP A N 1
ATOM 1955 C CA . ASP A 1 240 ? 12.352 -5.284 5.623 1.00 63.81 240 ASP A CA 1
ATOM 1956 C C . ASP A 1 240 ? 13.764 -5.828 5.366 1.00 63.81 240 ASP A C 1
ATOM 1958 O O . ASP A 1 240 ? 14.016 -6.497 4.370 1.00 63.81 240 ASP A O 1
ATOM 1962 N N . ARG A 1 241 ? 14.747 -5.440 6.193 1.00 55.78 241 ARG A N 1
ATOM 1963 C CA . ARG A 1 241 ? 16.066 -6.092 6.142 1.00 55.78 241 ARG A CA 1
ATOM 1964 C C . ARG A 1 241 ? 16.279 -7.045 7.300 1.00 55.78 241 ARG A C 1
ATOM 1966 O O . ARG A 1 241 ? 16.162 -8.225 7.044 1.00 55.78 241 ARG A O 1
ATOM 1973 N N . HIS A 1 242 ? 16.539 -6.631 8.542 1.00 46.38 242 HIS A N 1
ATOM 1974 C CA . HIS A 1 242 ? 16.967 -7.633 9.542 1.00 46.38 242 HIS A CA 1
ATOM 1975 C C . HIS A 1 242 ? 16.619 -7.385 11.024 1.00 46.38 242 HIS A C 1
ATOM 1977 O O . HIS A 1 242 ? 17.107 -8.153 11.840 1.00 46.38 242 HIS A O 1
ATOM 1983 N N . ASN A 1 243 ? 15.819 -6.373 11.414 1.00 43.84 243 ASN A N 1
ATOM 1984 C CA . ASN A 1 243 ? 15.300 -6.232 12.803 1.00 43.84 243 ASN A CA 1
ATOM 1985 C C . ASN A 1 243 ? 14.374 -5.012 13.037 1.00 43.84 243 ASN A C 1
ATOM 1987 O O . ASN A 1 243 ? 14.302 -4.468 14.138 1.00 43.84 243 ASN A O 1
ATOM 1991 N N . TYR A 1 244 ? 13.654 -4.545 12.015 1.00 48.41 244 TYR A N 1
ATOM 1992 C CA . TYR A 1 244 ? 12.720 -3.421 12.149 1.00 48.41 244 TYR A CA 1
ATOM 1993 C C . TYR A 1 244 ? 11.299 -3.896 11.872 1.00 48.41 244 TYR A C 1
ATOM 1995 O O . TYR A 1 244 ? 11.101 -4.824 11.094 1.00 48.41 244 TYR A O 1
ATOM 2003 N N . ALA A 1 245 ? 10.313 -3.280 12.528 1.00 59.28 245 ALA A N 1
ATOM 2004 C CA . ALA A 1 245 ? 8.907 -3.595 12.304 1.00 59.28 245 ALA A CA 1
ATOM 2005 C C . ALA A 1 245 ? 8.591 -3.512 10.799 1.00 59.28 245 ALA A C 1
ATOM 2007 O O . ALA A 1 245 ? 8.729 -2.450 10.196 1.00 59.28 245 ALA A O 1
ATOM 2008 N N . THR A 1 246 ? 8.197 -4.634 10.199 1.00 76.94 246 THR A N 1
ATOM 2009 C CA . THR A 1 246 ? 7.730 -4.730 8.804 1.00 76.94 246 THR A CA 1
ATOM 2010 C C . THR A 1 246 ? 6.237 -4.444 8.695 1.00 76.94 246 THR A C 1
ATOM 2012 O O . THR A 1 246 ? 5.726 -4.130 7.623 1.00 76.94 246 THR A O 1
ATOM 2015 N N . THR A 1 247 ? 5.546 -4.514 9.833 1.00 86.00 247 THR A N 1
ATOM 2016 C CA . THR A 1 247 ? 4.100 -4.392 9.923 1.00 86.00 247 THR A CA 1
ATOM 2017 C C . THR A 1 247 ? 3.698 -3.107 10.639 1.00 86.00 247 THR A C 1
ATOM 2019 O O . THR A 1 247 ? 4.115 -2.844 11.773 1.00 86.00 247 THR A O 1
ATOM 2022 N N . TYR A 1 248 ? 2.813 -2.326 10.025 1.00 93.44 248 TYR A N 1
ATOM 2023 C CA . TYR A 1 248 ? 2.141 -1.217 10.693 1.00 93.44 248 TYR A CA 1
ATOM 2024 C C . TYR A 1 248 ? 0.875 -1.705 11.392 1.00 93.44 248 TYR A C 1
ATOM 2026 O O . TYR A 1 248 ? -0.000 -2.248 10.731 1.00 93.44 248 TYR A O 1
ATOM 2034 N N . ARG A 1 249 ? 0.750 -1.497 12.709 1.00 92.62 249 ARG A N 1
ATOM 2035 C CA . ARG A 1 249 ? -0.395 -1.965 13.510 1.00 92.62 249 ARG A CA 1
ATOM 2036 C C . ARG A 1 249 ? -1.176 -0.810 14.123 1.00 92.62 249 ARG A C 1
ATOM 2038 O O . ARG A 1 249 ? -0.583 0.089 14.716 1.00 92.62 249 ARG A O 1
ATOM 2045 N N . VAL A 1 250 ? -2.505 -0.875 14.058 1.00 93.69 250 VAL A N 1
ATOM 2046 C CA . VAL A 1 250 ? -3.416 0.121 14.646 1.00 93.69 250 VAL A CA 1
ATOM 2047 C C . VAL A 1 250 ? -4.574 -0.586 15.347 1.00 93.69 250 VAL A C 1
ATOM 2049 O O . VAL A 1 250 ? -5.107 -1.565 14.840 1.00 93.69 250 VAL A O 1
ATOM 2052 N N . SER A 1 251 ? -4.976 -0.122 16.532 1.00 94.00 251 SER A N 1
ATOM 2053 C CA . SER A 1 251 ? -6.105 -0.735 17.242 1.00 94.00 251 SER A CA 1
ATOM 2054 C C . SER A 1 251 ? -7.436 -0.411 16.564 1.00 94.00 251 SER A C 1
ATOM 2056 O O . SER A 1 251 ? -7.656 0.717 16.116 1.00 94.00 251 SER A O 1
ATOM 2058 N N . HIS A 1 252 ? -8.366 -1.369 16.564 1.00 92.38 252 HIS A N 1
ATOM 2059 C CA . HIS A 1 252 ? -9.725 -1.169 16.042 1.00 92.38 252 HIS A CA 1
ATOM 2060 C C . HIS A 1 252 ? -10.407 0.020 16.703 1.00 92.38 252 HIS A C 1
ATOM 2062 O O . HIS A 1 252 ? -10.973 0.864 16.021 1.00 92.38 252 HIS A O 1
ATOM 2068 N N . LYS A 1 253 ? -10.265 0.150 18.029 1.00 92.88 253 LYS A N 1
ATOM 2069 C CA . LYS A 1 253 ? -10.814 1.273 18.800 1.00 92.88 253 LYS A CA 1
ATOM 2070 C C . LYS A 1 253 ? -10.377 2.630 18.240 1.00 92.88 253 LYS A C 1
ATOM 2072 O O . LYS A 1 253 ? -11.176 3.555 18.212 1.00 92.88 253 LYS A O 1
ATOM 2077 N N . LYS A 1 254 ? -9.123 2.770 17.795 1.00 93.38 254 LYS A N 1
ATOM 2078 C CA . LYS A 1 254 ? -8.612 4.040 17.257 1.00 93.38 254 LYS A CA 1
ATOM 2079 C C . LYS A 1 254 ? -9.221 4.374 15.893 1.00 93.38 254 LYS A C 1
ATOM 2081 O O . LYS A 1 254 ? -9.443 5.547 15.615 1.00 93.38 254 LYS A O 1
ATOM 2086 N N . ILE A 1 255 ? -9.492 3.354 15.080 1.00 92.56 255 ILE A N 1
ATOM 2087 C CA . ILE A 1 255 ? -10.104 3.497 13.753 1.00 92.56 255 ILE A CA 1
ATOM 2088 C C . ILE A 1 255 ? -11.600 3.783 13.891 1.00 92.56 255 ILE A C 1
ATOM 2090 O O . ILE A 1 255 ? -12.079 4.756 13.325 1.00 92.56 255 ILE A O 1
ATOM 2094 N N . LEU A 1 256 ? -12.307 2.987 14.699 1.00 91.75 256 LEU A N 1
ATOM 2095 C CA . LEU A 1 256 ? -13.754 3.088 14.906 1.00 91.75 256 LEU A CA 1
ATOM 2096 C C . LEU A 1 256 ? -14.166 4.376 15.631 1.00 91.75 256 LEU A C 1
ATOM 2098 O O . LEU A 1 256 ? -15.213 4.936 15.332 1.00 91.75 256 LEU A O 1
ATOM 2102 N N . ASN A 1 257 ? -13.348 4.865 16.569 1.00 91.38 257 ASN A N 1
ATOM 2103 C CA . ASN A 1 257 ? -13.647 6.102 17.300 1.00 91.38 257 ASN A CA 1
ATOM 2104 C C . ASN A 1 257 ? -13.216 7.370 16.546 1.00 91.38 257 ASN A C 1
ATOM 2106 O O . ASN A 1 257 ? -13.435 8.474 17.045 1.00 91.38 257 ASN A O 1
ATOM 2110 N N . GLY A 1 258 ? -12.526 7.231 15.414 1.00 89.62 258 GLY A N 1
ATOM 2111 C CA . GLY A 1 258 ? -12.027 8.353 14.631 1.00 89.62 258 GLY A CA 1
ATOM 2112 C C . GLY A 1 258 ? -12.733 8.486 13.290 1.00 89.62 258 GLY A C 1
ATOM 2113 O O . GLY A 1 258 ? -13.449 7.599 12.842 1.00 89.62 258 GLY A O 1
ATOM 2114 N N . ASP A 1 259 ? -12.471 9.593 12.605 1.00 94.31 259 ASP A N 1
ATOM 2115 C CA . ASP A 1 259 ? -13.029 9.868 11.278 1.00 94.31 259 ASP A CA 1
ATOM 2116 C C . ASP A 1 259 ? -12.222 9.185 10.155 1.00 94.31 259 ASP A C 1
ATOM 2118 O O . ASP A 1 259 ? -11.839 9.826 9.178 1.00 94.31 259 ASP A O 1
ATOM 2122 N N . TYR A 1 260 ? -11.897 7.900 10.316 1.00 94.19 260 TYR A N 1
ATOM 2123 C CA . TYR A 1 260 ? -11.103 7.122 9.347 1.00 94.19 260 TYR A CA 1
ATOM 2124 C C . TYR A 1 260 ? -11.955 6.238 8.439 1.00 94.19 260 TYR A C 1
ATOM 2126 O O . TYR A 1 260 ? -11.460 5.747 7.432 1.00 94.19 260 TYR A O 1
ATOM 2134 N N . ILE A 1 261 ? -13.222 6.022 8.795 1.00 93.50 261 ILE A N 1
ATOM 2135 C CA . ILE A 1 261 ? -14.166 5.235 8.005 1.00 93.50 261 ILE A CA 1
ATOM 2136 C C . ILE A 1 261 ? -15.240 6.179 7.481 1.00 93.50 261 ILE A C 1
ATOM 2138 O O . ILE A 1 261 ? -15.904 6.865 8.259 1.00 93.50 261 ILE A O 1
ATOM 2142 N N . LYS A 1 262 ? -15.436 6.191 6.165 1.00 91.56 262 LYS A N 1
ATOM 2143 C CA . LYS A 1 262 ? -16.524 6.923 5.511 1.00 91.56 262 LYS A CA 1
ATOM 2144 C C . LYS A 1 262 ? -17.236 5.977 4.560 1.00 91.56 262 LYS A C 1
ATOM 2146 O O . LYS A 1 262 ? -16.581 5.284 3.793 1.00 91.56 262 LYS A O 1
ATOM 2151 N N . ASN A 1 263 ? -18.566 5.918 4.631 1.00 91.19 263 ASN A N 1
ATOM 2152 C CA . ASN A 1 263 ? -19.384 5.029 3.794 1.00 91.19 263 ASN A CA 1
ATOM 2153 C C . ASN A 1 263 ? -18.901 3.561 3.827 1.00 91.19 263 ASN A C 1
ATOM 2155 O O . ASN A 1 263 ? -18.782 2.914 2.792 1.00 91.19 263 ASN A O 1
ATOM 2159 N N . GLY A 1 264 ? -18.528 3.062 5.014 1.00 91.25 264 GLY A N 1
ATOM 2160 C CA . GLY A 1 264 ? -18.000 1.700 5.184 1.00 91.25 264 GLY A CA 1
ATOM 2161 C C . GLY A 1 264 ? -16.626 1.453 4.545 1.00 91.25 264 GLY A C 1
ATOM 2162 O O . GLY A 1 264 ? -16.200 0.305 4.470 1.00 91.25 264 GLY A O 1
ATOM 2163 N N . SER A 1 265 ? -15.936 2.505 4.098 1.00 92.81 265 SER A N 1
ATOM 2164 C CA . SER A 1 265 ? -14.655 2.423 3.396 1.00 92.81 265 SER A CA 1
ATOM 2165 C C . SER A 1 265 ? -13.513 3.011 4.225 1.00 92.81 265 SER A C 1
ATOM 2167 O O . SER A 1 265 ? -13.684 4.031 4.898 1.00 92.81 265 SER A O 1
ATOM 2169 N N . LEU A 1 266 ? -12.337 2.392 4.137 1.00 94.38 266 LEU A N 1
ATOM 2170 C CA . LEU A 1 266 ? -11.079 2.840 4.737 1.00 94.38 266 LEU A CA 1
ATOM 2171 C C . LEU A 1 266 ? -10.076 3.179 3.630 1.00 94.38 266 LEU A C 1
ATOM 2173 O O . LEU A 1 266 ? -9.931 2.417 2.677 1.00 94.38 266 LEU A O 1
ATOM 2177 N N . PHE A 1 267 ? -9.354 4.293 3.765 1.00 95.31 267 PHE A N 1
ATOM 2178 C CA . PHE A 1 267 ? -8.298 4.673 2.823 1.00 95.31 267 PHE A CA 1
ATOM 2179 C C . PHE A 1 267 ? -6.922 4.552 3.460 1.00 95.31 267 PHE A C 1
ATOM 2181 O O . PHE A 1 267 ? -6.663 5.080 4.544 1.00 95.31 267 PHE A O 1
ATOM 2188 N N . VAL A 1 268 ? -6.024 3.883 2.745 1.00 97.00 268 VAL A N 1
ATOM 2189 C CA . VAL A 1 268 ? -4.642 3.657 3.154 1.00 97.00 268 VAL A CA 1
ATOM 2190 C C . VAL A 1 268 ? -3.719 4.204 2.081 1.00 97.00 268 VAL A C 1
ATOM 2192 O O . VAL A 1 268 ? -3.846 3.875 0.907 1.00 97.00 268 VAL A O 1
ATOM 2195 N N . LYS A 1 269 ? -2.765 5.032 2.491 1.00 97.06 269 LYS A N 1
ATOM 2196 C CA . LYS A 1 269 ? -1.682 5.541 1.656 1.00 97.06 269 LYS A CA 1
ATOM 2197 C C . LYS A 1 269 ? -0.394 4.817 2.019 1.00 97.06 269 LYS A C 1
ATOM 2199 O O . LYS A 1 269 ? 0.032 4.835 3.171 1.00 97.06 269 LYS A O 1
ATOM 2204 N N . LEU A 1 270 ? 0.239 4.207 1.032 1.00 96.56 270 LEU A N 1
ATOM 2205 C CA . LEU A 1 270 ? 1.601 3.703 1.092 1.00 96.56 270 LEU A CA 1
ATOM 2206 C C . LEU A 1 270 ? 2.529 4.740 0.458 1.00 96.56 270 LEU A C 1
ATOM 2208 O O . LEU A 1 270 ? 2.274 5.235 -0.637 1.00 96.56 270 LEU A O 1
ATOM 2212 N N . THR A 1 271 ? 3.613 5.073 1.148 1.00 94.94 271 THR A N 1
ATOM 2213 C CA . THR A 1 271 ? 4.697 5.911 0.629 1.00 94.94 271 THR A CA 1
ATOM 2214 C C . THR A 1 271 ? 5.987 5.109 0.663 1.00 94.94 271 THR A C 1
ATOM 2216 O O . THR A 1 271 ? 6.403 4.679 1.735 1.00 94.94 271 THR A O 1
ATOM 2219 N N . ILE A 1 272 ? 6.609 4.904 -0.493 1.00 93.00 272 ILE A N 1
ATOM 2220 C CA . ILE A 1 272 ? 7.887 4.209 -0.653 1.00 93.00 272 ILE A CA 1
ATOM 2221 C C . ILE A 1 272 ? 8.958 5.258 -0.945 1.00 93.00 272 ILE A C 1
ATOM 2223 O O . ILE A 1 272 ? 8.808 6.039 -1.877 1.00 93.00 272 ILE A O 1
ATOM 2227 N N . PHE A 1 273 ? 10.034 5.287 -0.167 1.00 91.25 273 PHE A N 1
ATOM 2228 C CA . PHE A 1 273 ? 11.124 6.250 -0.335 1.00 91.25 273 PHE A CA 1
ATOM 2229 C C . PHE A 1 273 ? 12.187 5.678 -1.277 1.00 91.25 273 PHE A C 1
ATOM 2231 O O . PHE A 1 273 ? 12.630 4.543 -1.079 1.00 91.25 273 PHE A O 1
ATOM 2238 N N . ILE A 1 274 ? 12.566 6.441 -2.306 1.00 87.00 274 ILE A N 1
ATOM 2239 C CA . ILE A 1 274 ? 13.498 5.991 -3.350 1.00 87.00 274 ILE A CA 1
ATOM 2240 C C . ILE A 1 274 ? 14.948 6.360 -3.007 1.00 87.00 274 ILE A C 1
ATOM 2242 O O . ILE A 1 274 ? 15.820 5.501 -3.113 1.00 87.00 274 ILE A O 1
ATOM 2246 N N . ASP A 1 275 ? 15.184 7.579 -2.516 1.00 70.06 275 ASP A N 1
ATOM 2247 C CA . ASP A 1 275 ? 16.533 8.168 -2.392 1.00 70.06 275 ASP A CA 1
ATOM 2248 C C . ASP A 1 275 ? 17.090 8.214 -0.954 1.00 70.06 275 ASP A C 1
ATOM 2250 O O . ASP A 1 275 ? 17.888 9.088 -0.617 1.00 70.06 275 ASP A O 1
ATOM 2254 N N . TYR A 1 276 ? 16.657 7.304 -0.078 1.00 56.22 276 TYR A N 1
ATOM 2255 C CA . TYR A 1 276 ? 16.957 7.360 1.364 1.00 56.22 276 TYR A CA 1
ATOM 2256 C C . TYR A 1 276 ? 17.996 6.333 1.824 1.00 56.22 276 TYR A C 1
ATOM 2258 O O . TYR A 1 276 ? 17.826 5.126 1.531 1.00 56.22 276 TYR A O 1
#

Organism: Agrilus planipennis (NCBI:txid224129)

Foldseek 3Di:
DDDDDDDDDDPPDDFDKDKDKDKDWDDDPVDTDIDIDIDIDGDPPDQDPVNVVVVVVVVVVVVVVVVVVVCCCVVPDPDPPPPPPPPPDDPDDDDDDDDDDDDDDDDDDDDDDDDDDDDDDDDDDDDDDDPPDDPDPQQVVNVVQVVQAQHWDQDPLGIKGKHKFKDAQLVVLLVDPDAWDKGDWDDDPRWIKIKIWGSCVVVHQKIKIAIDTPDWFFKKKWWAARPDRVPIDIDDTATPDDDGDRMDIDGNCVCVVGRQADNRMIMMMMMTHDPD

Mean predicted aligned error: 20.14 Å

Sequence (276 aa):
MVSHAHSVSFPDTKPAEEKQHAICRITSDLVNATANATLTRKLEGVCTSDELHIKLNALEENLTRLITNLQTALYGDGASYEKMHKNLYPKRESRDYEYYIYNALNPMSLDRRVQGSQTNLYREGSSLGVRNFDSQDKDVRELEASKFNLTFQDSNMGLSFVYFWRIDGINETLNSYENVIFSSSFHLYGHELFIKLFPNHFGTKYIAFELVQSIPRKHRFSILNFKNYQKDLSSQILLDRHNYATTYRVSHKKILNGDYIKNGSLFVKLTIFIDY